Protein AF-A0AB74BL73-F1 (afdb_monomer)

pLDDT: mean 73.51, std 21.05, range [22.27, 92.44]

Solvent-accessible surface area (backbone atoms only — not comparable to full-atom values): 12309 Å² total; per-residue (Å²): 134,86,85,89,84,88,83,82,86,78,92,74,83,78,81,85,79,85,85,84,86,78,81,82,77,72,71,87,63,84,73,43,63,65,73,70,77,77,58,91,86,68,74,85,55,65,73,60,38,49,56,51,56,68,39,63,83,48,59,73,84,83,87,86,73,67,90,90,73,45,63,68,51,49,52,42,52,36,69,68,68,51,59,89,66,53,47,71,49,41,41,59,50,38,67,71,36,50,41,60,60,58,34,49,48,51,53,50,58,59,49,31,77,81,36,74,71,61,49,57,69,57,51,51,54,49,69,71,52,59,92,86,56,90,71,83,51,63,73,59,46,52,54,46,49,54,53,50,50,58,53,52,72,77,45,65,53,71,45,78,42,70,39,57,56,88,42,28,69,47,74,62,55,52,49,51,51,52,45,48,54,48,57,71,67,72,78,73,81,80,133

Secondary structure (DSSP, 8-state):
-----------------------------SS---PPPPPTTPPP-HHHHHHHHHGGGSS-------TTS-HHHHHHHHHHHS-TT-EEEEEE--GGGGSHHHHHHHHHHHHTTT-TTTTHHHHHHHHH--TTS---HHHHHHHHHHHHHHHHHTS--EEEEEETGGGS-SHHHHHHHHHHHHHTTTS----

Mean predicted aligned error: 12.37 Å

Radius of gyration: 24.17 Å; Cα contacts (8 Å, |Δi|>4): 149; chains: 1; bounding box: 83×67×47 Å

InterPro domains:
  IPR027417 P-loop containing nucleoside triphosphate hydrolase [G3DSA:3.40.50.300] (33-184)
  IPR027417 P-loop containing nucleoside triphosphate hydrolase [SSF52540] (32-166)

Foldseek 3Di:
DDDDDDDDDDDDDPPPDPPDDDDPPPPPDPFCQDLDDQDPPDDDPVVVLVVVVVCVVALDDDDDDDPPPCSSVNVSNSVVVDPPLEAETEGEDALVLLQVLSVVLNVQVRVCVVVVVQCPVPNVVSVPDDSPDDDPCVVVVVVSLVSVLVVCLVGRHYHYHYHPCVSRDDDNVVVVSVSSNPSVVVSDDDD

Structure (mmCIF, N/CA/C/O backbone):
data_AF-A0AB74BL73-F1
#
_entry.id   AF-A0AB74BL73-F1
#
loop_
_atom_site.group_PDB
_atom_site.id
_atom_site.type_symbol
_atom_site.label_atom_id
_atom_site.label_alt_id
_atom_site.label_comp_id
_atom_site.label_asym_id
_atom_site.label_entity_id
_atom_site.label_seq_id
_atom_site.pdbx_PDB_ins_code
_atom_site.Cartn_x
_atom_site.Cartn_y
_atom_site.Cartn_z
_atom_site.occupancy
_atom_site.B_iso_or_equiv
_atom_site.auth_seq_id
_atom_site.auth_comp_id
_atom_site.auth_asym_id
_atom_site.auth_atom_id
_atom_site.pdbx_PDB_model_num
ATOM 1 N N . MET A 1 1 ? -60.155 54.250 5.622 1.00 41.47 1 MET A N 1
ATOM 2 C CA . MET A 1 1 ? -61.034 53.058 5.736 1.00 41.47 1 MET A CA 1
ATOM 3 C C . MET A 1 1 ? -62.008 53.105 4.569 1.00 41.47 1 MET A C 1
ATOM 5 O O . MET A 1 1 ? -62.445 54.220 4.298 1.00 41.47 1 MET A O 1
ATOM 9 N N . PRO A 1 2 ? -62.291 52.000 3.847 1.00 46.22 2 PRO A N 1
ATOM 10 C CA . PRO A 1 2 ? -62.320 50.581 4.277 1.00 46.22 2 PRO A CA 1
ATOM 11 C C . PRO A 1 2 ? -61.120 49.752 3.740 1.00 46.22 2 PRO A C 1
ATOM 13 O O . PRO A 1 2 ? -60.522 50.146 2.748 1.00 46.22 2 PRO A O 1
ATOM 16 N N . GLN A 1 3 ? -60.527 48.798 4.483 1.00 36.12 3 GLN A N 1
ATOM 17 C CA . GLN A 1 3 ? -60.913 47.394 4.810 1.00 36.12 3 GLN A CA 1
ATOM 18 C C . GLN A 1 3 ? -60.811 46.426 3.609 1.00 36.12 3 GLN A C 1
ATOM 20 O O . GLN A 1 3 ? -61.593 46.515 2.675 1.00 36.12 3 GLN A O 1
ATOM 25 N N . GLN A 1 4 ? -59.718 45.649 3.508 1.00 42.66 4 GLN A N 1
ATOM 26 C CA . GLN A 1 4 ? -59.470 44.292 4.061 1.00 42.66 4 GLN A CA 1
ATOM 27 C C . GLN A 1 4 ? -60.004 43.149 3.176 1.00 42.66 4 GLN A C 1
ATOM 29 O O . GLN A 1 4 ? -61.210 43.022 3.003 1.00 42.66 4 GLN A O 1
ATOM 34 N N . ARG A 1 5 ? -59.114 42.230 2.765 1.00 33.88 5 ARG A N 1
ATOM 35 C CA . ARG A 1 5 ? -59.342 40.775 2.874 1.00 33.88 5 ARG A CA 1
ATOM 36 C C . ARG A 1 5 ? -58.037 39.983 2.733 1.00 33.88 5 ARG A C 1
ATOM 38 O O . ARG A 1 5 ? -57.315 40.109 1.753 1.00 33.88 5 ARG A O 1
ATOM 45 N N . PHE A 1 6 ? -57.775 39.190 3.769 1.00 39.31 6 PHE A N 1
ATOM 46 C CA . PHE A 1 6 ? -56.765 38.141 3.879 1.00 39.31 6 PHE A CA 1
ATOM 47 C C . PHE A 1 6 ? -57.074 36.961 2.948 1.00 39.31 6 PHE A C 1
ATOM 49 O O . PHE A 1 6 ? -58.245 36.654 2.728 1.00 39.31 6 PHE A O 1
ATOM 56 N N . SER A 1 7 ? -56.043 36.228 2.519 1.00 33.88 7 SER A N 1
ATOM 57 C CA . SER A 1 7 ? -56.097 34.773 2.290 1.00 33.88 7 SER A CA 1
ATOM 58 C C . SER A 1 7 ? -54.690 34.172 2.431 1.00 33.88 7 SER A C 1
ATOM 60 O O . SER A 1 7 ? -53.735 34.675 1.847 1.00 33.88 7 SER A O 1
ATOM 62 N N . HIS A 1 8 ? -54.595 33.146 3.276 1.00 28.89 8 HIS A N 1
ATOM 63 C CA . HIS A 1 8 ? -53.441 32.300 3.604 1.00 28.89 8 HIS A CA 1
ATOM 64 C C . HIS A 1 8 ? -53.135 31.263 2.501 1.00 28.89 8 HIS A C 1
ATOM 66 O O . HIS A 1 8 ? -54.087 30.691 1.983 1.00 28.89 8 HIS A O 1
ATOM 72 N N . GLU A 1 9 ? -51.830 30.995 2.289 1.00 35.19 9 GLU A N 1
ATOM 73 C CA . GLU A 1 9 ? -51.139 29.714 1.956 1.00 35.19 9 GLU A CA 1
ATOM 74 C C . GLU A 1 9 ? -51.586 28.833 0.752 1.00 35.19 9 GLU A C 1
ATOM 76 O O . GLU A 1 9 ? -52.733 28.916 0.327 1.00 35.19 9 GLU A O 1
ATOM 81 N N . PRO A 1 10 ? -50.715 27.958 0.175 1.00 36.78 10 PRO A N 1
ATOM 82 C CA . PRO A 1 10 ? -49.541 27.330 0.792 1.00 36.78 10 PRO A CA 1
ATOM 83 C C . PRO A 1 10 ? -48.218 27.413 0.016 1.00 36.78 10 PRO A C 1
ATOM 85 O O . PRO A 1 10 ? -48.145 27.725 -1.173 1.00 36.78 10 PRO A O 1
ATOM 88 N N . ALA A 1 11 ? -47.162 27.075 0.754 1.00 40.62 11 ALA A N 1
ATOM 89 C CA . ALA A 1 11 ? -45.838 26.737 0.266 1.00 40.62 11 ALA A CA 1
ATOM 90 C C . ALA A 1 11 ? -45.905 25.762 -0.921 1.00 40.62 11 ALA A C 1
ATOM 92 O O . ALA A 1 11 ? -46.280 24.598 -0.774 1.00 40.62 11 ALA A O 1
ATOM 93 N N . MET A 1 12 ? -45.499 26.240 -2.095 1.00 26.45 12 MET A N 1
ATOM 94 C CA . MET A 1 12 ? -45.161 25.386 -3.222 1.00 26.45 12 MET A CA 1
ATOM 95 C C . MET A 1 12 ? -43.655 25.157 -3.170 1.00 26.45 12 MET A C 1
ATOM 97 O O . MET A 1 12 ? -42.862 26.086 -3.295 1.00 26.45 12 MET A O 1
ATOM 101 N N . THR A 1 13 ? -43.296 23.912 -2.888 1.00 33.91 13 THR A N 1
ATOM 102 C CA . THR A 1 13 ? -41.949 23.356 -2.883 1.00 33.91 13 THR A CA 1
ATOM 103 C C . THR A 1 13 ? -41.169 23.817 -4.111 1.00 33.91 13 THR A C 1
ATOM 105 O O . THR A 1 13 ? -41.419 23.358 -5.224 1.00 33.91 13 THR A O 1
ATOM 108 N N . ASP A 1 14 ? -40.214 24.719 -3.903 1.00 27.20 14 ASP A N 1
ATOM 109 C CA . ASP A 1 14 ? -39.217 25.037 -4.912 1.00 27.20 14 ASP A CA 1
ATOM 110 C C . ASP A 1 14 ? -38.262 23.837 -5.029 1.00 27.20 14 ASP A C 1
ATOM 112 O O . ASP A 1 14 ? -37.438 23.572 -4.153 1.00 27.20 14 ASP A O 1
ATOM 116 N N . LEU A 1 15 ? -38.432 23.061 -6.101 1.00 32.81 15 LEU A N 1
ATOM 117 C CA . LEU A 1 15 ? -37.587 21.925 -6.483 1.00 32.81 15 LEU A CA 1
ATOM 118 C C . LEU A 1 15 ? -36.226 22.362 -7.063 1.00 32.81 15 LEU A C 1
ATOM 120 O O . LEU A 1 15 ? -35.488 21.540 -7.608 1.00 32.81 15 LEU A O 1
ATOM 124 N N . SER A 1 16 ? -35.832 23.626 -6.908 1.00 27.70 16 SER A N 1
ATOM 125 C CA . SER A 1 16 ? -34.525 24.137 -7.329 1.00 27.70 16 SER A CA 1
ATOM 126 C C . SER A 1 16 ? -33.422 23.783 -6.325 1.00 27.70 16 SER A C 1
ATOM 128 O O . SER A 1 16 ? -32.819 24.643 -5.687 1.00 27.70 16 SER A O 1
ATOM 130 N N . ARG A 1 17 ? -33.115 22.490 -6.180 1.00 33.09 17 ARG A N 1
ATOM 131 C CA . ARG A 1 17 ? -31.882 22.041 -5.511 1.00 33.09 17 ARG A CA 1
ATOM 132 C C . ARG A 1 17 ? -31.247 20.856 -6.234 1.00 33.09 17 ARG A C 1
ATOM 134 O O . ARG A 1 17 ? -30.996 19.813 -5.646 1.00 33.09 17 ARG A O 1
ATOM 141 N N . MET A 1 18 ? -30.973 21.027 -7.526 1.00 30.22 18 MET A N 1
ATOM 142 C CA . MET A 1 18 ? -30.105 20.122 -8.296 1.00 30.22 18 MET A CA 1
ATOM 143 C C . MET A 1 18 ? -29.137 20.886 -9.208 1.00 30.22 18 MET A C 1
ATOM 145 O O . MET A 1 18 ? -28.964 20.546 -10.373 1.00 30.22 18 MET A O 1
ATOM 149 N N . GLN A 1 19 ? -28.471 21.912 -8.678 1.00 36.84 19 GLN A N 1
ATOM 150 C CA . GLN A 1 19 ? -27.274 22.479 -9.302 1.00 36.84 19 GLN A CA 1
ATOM 151 C C . GLN A 1 19 ? -26.202 22.684 -8.234 1.00 36.84 19 GLN A C 1
ATOM 153 O O . GLN A 1 19 ? -26.172 23.677 -7.518 1.00 36.84 19 GLN A O 1
ATOM 158 N N . GLY A 1 20 ? -25.356 21.667 -8.105 1.00 30.36 20 GLY A N 1
ATOM 159 C CA . GLY A 1 20 ? -24.200 21.637 -7.214 1.00 30.36 20 GLY A CA 1
ATOM 160 C C . GLY A 1 20 ? -23.257 20.493 -7.576 1.00 30.36 20 GLY A C 1
ATOM 161 O O . GLY A 1 20 ? -22.697 19.855 -6.700 1.00 30.36 20 GLY A O 1
ATOM 162 N N . PHE A 1 21 ? -23.139 20.183 -8.867 1.00 39.16 21 PHE A N 1
ATOM 163 C CA . PHE A 1 21 ? -22.120 19.279 -9.395 1.00 39.16 21 PHE A CA 1
ATOM 164 C C . PHE A 1 21 ? -21.451 19.978 -10.572 1.00 39.16 21 PHE A C 1
ATOM 166 O O . PHE A 1 21 ? -21.760 19.720 -11.730 1.00 39.16 21 PHE A O 1
ATOM 173 N N . ALA A 1 22 ? -20.567 20.917 -10.258 1.00 31.67 22 ALA A N 1
ATOM 174 C CA . ALA A 1 22 ? -19.554 21.376 -11.190 1.00 31.67 22 ALA A CA 1
ATOM 175 C C . ALA A 1 22 ? -18.336 21.866 -10.403 1.00 31.67 22 ALA A C 1
ATOM 177 O O . ALA A 1 22 ? -18.456 22.691 -9.501 1.00 31.67 22 ALA A O 1
ATOM 178 N N . ASP A 1 23 ? -17.189 21.317 -10.787 1.00 33.09 23 ASP A N 1
ATOM 179 C CA . ASP A 1 23 ? -15.849 21.848 -10.581 1.00 33.09 23 ASP A CA 1
ATOM 180 C C . ASP A 1 23 ? -15.333 22.006 -9.150 1.00 33.09 23 ASP A C 1
ATOM 182 O O . ASP A 1 23 ? -15.029 23.094 -8.670 1.00 33.09 23 ASP A O 1
ATOM 186 N N . SER A 1 24 ? -14.982 20.872 -8.543 1.00 31.36 24 SER A N 1
ATOM 187 C CA . SER A 1 24 ? -13.611 20.788 -8.038 1.00 31.36 24 SER A CA 1
ATOM 188 C C . SER A 1 24 ? -12.761 20.125 -9.117 1.00 31.36 24 SER A C 1
ATOM 190 O O . SER A 1 24 ? -12.667 18.904 -9.228 1.00 31.36 24 SER A O 1
ATOM 192 N N . ALA A 1 25 ? -12.166 20.959 -9.970 1.00 31.88 25 ALA A N 1
ATOM 193 C CA . ALA A 1 25 ? -11.053 20.555 -10.808 1.00 31.88 25 ALA A CA 1
ATOM 194 C C . ALA A 1 25 ? -9.948 20.036 -9.878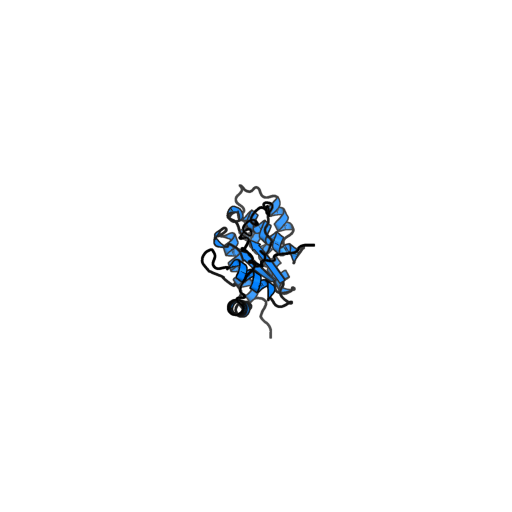 1.00 31.88 25 ALA A C 1
ATOM 196 O O . ALA A 1 25 ? -9.182 20.805 -9.303 1.00 31.88 25 ALA A O 1
ATOM 197 N N . ILE A 1 26 ? -9.913 18.718 -9.673 1.00 41.16 26 ILE A N 1
ATOM 198 C CA . ILE A 1 26 ? -8.802 18.036 -9.023 1.00 41.16 26 ILE A CA 1
ATOM 199 C C . ILE A 1 26 ? -7.618 18.253 -9.969 1.00 41.16 26 ILE A C 1
ATOM 201 O O . ILE A 1 26 ? -7.647 17.703 -11.076 1.00 41.16 26 ILE A O 1
ATOM 205 N N . PRO A 1 27 ? -6.597 19.048 -9.601 1.00 33.78 27 PRO A N 1
ATOM 206 C CA . PRO A 1 27 ? -5.431 19.171 -10.454 1.00 33.78 27 PRO A CA 1
ATOM 207 C C . PRO A 1 27 ? -4.862 17.765 -10.628 1.00 33.78 27 PRO A C 1
ATOM 209 O O . PRO A 1 27 ? -4.846 16.973 -9.682 1.00 33.78 27 PRO A O 1
ATOM 212 N N . ALA A 1 28 ? -4.491 17.425 -11.861 1.00 40.09 28 ALA A N 1
ATOM 213 C 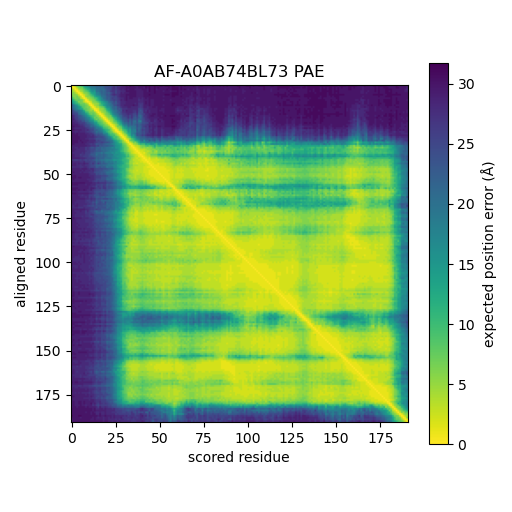CA . ALA A 1 28 ? -3.974 16.118 -12.236 1.00 40.09 28 ALA A CA 1
ATOM 214 C C . ALA 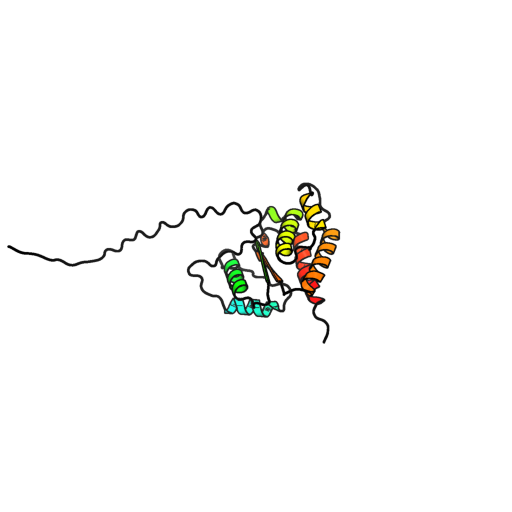A 1 28 ? -2.753 15.764 -11.363 1.00 40.09 28 ALA A C 1
ATOM 216 O O . ALA A 1 28 ? -1.623 16.137 -11.656 1.00 40.09 28 ALA A O 1
ATOM 217 N N . LEU A 1 29 ? -3.019 15.082 -10.246 1.00 42.47 29 LEU A N 1
ATOM 218 C CA . LEU A 1 29 ? -2.058 14.716 -9.214 1.00 42.47 29 LEU A CA 1
ATOM 219 C C . LEU A 1 29 ? -1.146 13.607 -9.735 1.00 42.47 29 LEU A C 1
ATOM 221 O O . LEU A 1 29 ? -1.472 12.416 -9.679 1.00 42.47 29 LEU A O 1
ATOM 225 N N . GLU A 1 30 ? 0.030 13.997 -10.211 1.00 45.16 30 GLU A N 1
ATOM 226 C CA . GLU A 1 30 ? 1.201 13.136 -10.134 1.00 45.16 30 GLU A CA 1
ATOM 227 C C . GLU A 1 30 ? 1.472 12.857 -8.647 1.00 45.16 30 GLU A C 1
ATOM 229 O O . GLU A 1 30 ? 1.877 13.739 -7.902 1.00 45.16 30 GLU A O 1
ATOM 234 N N . GLY A 1 31 ? 1.152 11.640 -8.191 1.00 50.91 31 GLY A N 1
ATOM 235 C CA . GLY A 1 31 ? 1.337 11.226 -6.795 1.00 50.91 31 GLY A CA 1
ATOM 236 C C . GLY A 1 31 ? 0.112 11.452 -5.907 1.00 50.91 31 GLY A C 1
ATOM 237 O O . GLY A 1 31 ? 0.152 12.271 -4.996 1.00 50.91 31 GLY A O 1
ATOM 238 N N . ARG A 1 32 ? -0.990 10.714 -6.115 1.00 53.97 32 ARG A N 1
ATOM 239 C CA . ARG A 1 32 ? -2.093 10.690 -5.135 1.00 53.97 32 ARG A CA 1
ATOM 240 C C . ARG A 1 32 ? -1.665 9.899 -3.894 1.00 53.97 32 ARG A C 1
ATOM 242 O O . ARG A 1 32 ? -2.025 8.735 -3.744 1.00 53.97 32 ARG A O 1
ATOM 249 N N . PHE A 1 33 ? -0.951 10.570 -2.995 1.00 61.97 33 PHE A N 1
ATOM 250 C CA . PHE A 1 33 ? -0.846 10.195 -1.579 1.00 61.97 33 PHE A CA 1
ATOM 251 C C . PHE A 1 33 ? -2.062 10.679 -0.771 1.00 61.97 33 PHE A C 1
ATOM 253 O O . PHE A 1 33 ? -2.002 10.883 0.438 1.00 61.97 33 PHE A O 1
ATOM 260 N N . PHE A 1 34 ? -3.170 10.939 -1.465 1.00 62.75 34 PHE A N 1
ATOM 261 C CA . PHE A 1 34 ? -4.362 11.552 -0.915 1.00 62.75 34 PHE A CA 1
ATOM 262 C C . PHE A 1 34 ? -5.383 10.469 -0.588 1.00 62.75 34 PHE A C 1
ATOM 264 O O . PHE A 1 34 ? -5.924 9.824 -1.489 1.00 62.75 34 PHE A O 1
ATOM 271 N N . ARG A 1 35 ? -5.650 10.292 0.708 1.00 72.12 35 ARG A N 1
ATOM 272 C CA . ARG A 1 35 ? -6.782 9.503 1.189 1.00 72.12 35 ARG A CA 1
ATOM 273 C C . ARG A 1 35 ? -8.079 10.219 0.766 1.00 72.12 35 ARG A C 1
ATOM 275 O O . ARG A 1 35 ? -8.263 11.369 1.167 1.00 72.12 35 ARG A O 1
ATOM 282 N N . PRO A 1 36 ? -8.982 9.587 -0.006 1.00 74.38 36 PRO A N 1
ATOM 283 C CA . PRO A 1 36 ? -10.241 10.227 -0.378 1.00 74.38 36 PRO A CA 1
ATOM 284 C C . PRO A 1 36 ? -11.112 10.486 0.869 1.00 74.38 36 PRO A C 1
ATOM 286 O O . PRO A 1 36 ? -11.105 9.664 1.789 1.00 74.38 36 PRO A O 1
ATOM 289 N N . PRO A 1 37 ? -11.860 11.604 0.938 1.00 79.06 37 PRO A N 1
ATOM 290 C CA . PRO A 1 37 ? -12.803 11.831 2.028 1.00 79.06 37 PRO A CA 1
ATOM 291 C C . PRO A 1 37 ? -13.965 10.832 1.956 1.00 79.06 37 PRO A C 1
ATOM 293 O O . PRO A 1 37 ? -14.308 10.328 0.882 1.00 79.06 37 PRO A O 1
ATOM 296 N N . LEU A 1 38 ? -14.595 10.557 3.101 1.00 84.00 38 LEU A N 1
ATOM 297 C CA . LEU A 1 38 ? -15.856 9.817 3.111 1.00 84.00 38 LEU A CA 1
ATOM 298 C C . LEU A 1 38 ? -16.948 10.667 2.435 1.00 84.00 38 LEU A C 1
ATOM 300 O O . LEU A 1 38 ? -17.015 11.869 2.695 1.00 84.00 38 LEU A O 1
ATOM 304 N N . PRO A 1 39 ? -17.788 10.076 1.567 1.00 80.31 39 PRO A N 1
ATOM 305 C CA . PRO A 1 39 ? -18.869 10.806 0.917 1.00 80.31 39 PRO A CA 1
ATOM 306 C C . PRO A 1 39 ? -19.926 11.260 1.932 1.00 80.31 39 PRO A C 1
ATOM 308 O O . PRO A 1 39 ? -20.147 10.606 2.955 1.00 80.31 39 PRO A O 1
ATOM 311 N N . GLU A 1 40 ? -20.624 12.354 1.624 1.00 77.56 40 GLU A N 1
ATOM 312 C CA . GLU A 1 40 ? -21.794 12.770 2.401 1.00 77.56 40 GLU A CA 1
ATOM 313 C C . GLU A 1 40 ? -22.855 11.658 2.395 1.00 77.56 40 GLU A C 1
ATOM 315 O O . GLU A 1 40 ? -23.148 11.060 1.359 1.00 77.56 40 GLU A O 1
ATOM 320 N N . GLY A 1 41 ? -23.402 11.341 3.571 1.00 80.44 41 GLY A N 1
ATOM 321 C CA . GLY A 1 41 ? -24.343 10.227 3.736 1.00 80.44 41 GLY A CA 1
ATOM 322 C C . GLY A 1 41 ? -23.691 8.842 3.825 1.00 80.44 41 GLY A C 1
ATOM 323 O O . GLY A 1 41 ? -24.395 7.836 3.729 1.00 80.44 41 GLY A O 1
ATOM 324 N N . TYR A 1 42 ? -22.367 8.761 4.017 1.00 85.75 42 TYR A N 1
ATOM 325 C CA . TYR A 1 42 ? -21.697 7.495 4.306 1.00 85.75 42 TYR A CA 1
ATOM 326 C C . TYR A 1 42 ? -22.311 6.807 5.530 1.00 85.75 42 TYR A C 1
ATOM 328 O O . TYR A 1 42 ? -22.396 7.388 6.612 1.00 85.75 42 TYR A O 1
ATOM 336 N N . VAL A 1 43 ? -22.710 5.547 5.358 1.00 87.50 43 VAL A N 1
ATOM 337 C CA . VAL A 1 43 ? -23.189 4.702 6.453 1.00 87.50 43 VAL A CA 1
ATOM 338 C C . VAL A 1 43 ? -21.990 3.952 7.041 1.00 87.50 43 VAL A C 1
ATOM 340 O O . VAL A 1 43 ? -21.392 3.160 6.303 1.00 87.50 43 VAL A O 1
ATOM 343 N N . PRO A 1 44 ? -21.655 4.160 8.332 1.00 87.94 44 PRO A N 1
ATOM 344 C CA . PRO A 1 44 ? -20.551 3.473 8.996 1.00 87.94 44 PRO A CA 1
ATOM 345 C C . PRO A 1 44 ? -20.663 1.955 8.888 1.00 87.94 44 PRO A C 1
ATOM 347 O O . PRO A 1 44 ? -21.743 1.378 9.055 1.00 87.94 44 PRO A O 1
ATOM 350 N N . ARG A 1 45 ? -19.541 1.288 8.625 1.00 88.31 45 ARG A N 1
ATOM 351 C CA . ARG A 1 45 ? -19.466 -0.164 8.439 1.00 88.31 45 ARG A CA 1
ATOM 352 C C . ARG A 1 45 ? -18.620 -0.798 9.535 1.00 88.31 45 ARG A C 1
ATOM 354 O O . ARG A 1 45 ? -17.777 -1.650 9.259 1.00 88.31 45 ARG A O 1
ATOM 361 N N . SER A 1 46 ? -18.915 -0.467 10.793 1.00 88.56 46 SER A N 1
ATOM 362 C CA . SER A 1 46 ? -18.135 -0.869 11.975 1.00 88.56 46 SER A CA 1
ATOM 363 C C . SER A 1 46 ? -17.831 -2.370 12.044 1.00 88.56 46 SER A C 1
ATOM 365 O O . SER A 1 46 ? -16.719 -2.751 12.386 1.00 88.56 46 SER A O 1
ATOM 367 N N . ARG A 1 47 ? -18.769 -3.242 11.636 1.00 89.25 47 ARG A N 1
ATOM 368 C CA . ARG A 1 47 ? -18.534 -4.699 11.579 1.00 89.25 47 ARG A CA 1
ATOM 369 C C . ARG A 1 47 ? -17.441 -5.092 10.578 1.00 89.25 47 ARG A C 1
ATOM 371 O O . ARG A 1 47 ? -16.713 -6.050 10.815 1.00 89.25 47 ARG A O 1
ATOM 378 N N . LEU A 1 48 ? -17.358 -4.418 9.432 1.00 86.38 48 LEU A N 1
ATOM 379 C CA . LEU A 1 48 ? -16.297 -4.667 8.455 1.00 86.38 48 LEU A CA 1
ATOM 380 C C . LEU A 1 48 ? -14.970 -4.080 8.933 1.00 86.38 48 LEU A C 1
ATOM 382 O O . LEU A 1 48 ? -13.956 -4.748 8.773 1.00 86.38 48 LEU A O 1
ATOM 386 N N . CYS A 1 49 ? -14.981 -2.906 9.571 1.00 87.62 49 CYS A N 1
ATOM 387 C CA . CYS A 1 49 ? -13.791 -2.343 10.210 1.00 87.62 49 CYS A CA 1
ATOM 388 C C . CYS A 1 49 ? -13.228 -3.287 11.278 1.00 87.62 49 CYS A C 1
ATOM 390 O O . CYS A 1 49 ? -12.055 -3.620 11.201 1.00 87.62 49 CYS A O 1
ATOM 392 N N . GLN A 1 50 ? -14.063 -3.840 12.162 1.00 87.56 50 GLN A N 1
ATOM 393 C CA . GLN A 1 50 ? -13.638 -4.847 13.145 1.00 87.56 50 GLN A CA 1
ATOM 394 C C . GLN A 1 50 ? -12.969 -6.063 12.497 1.00 87.56 50 GLN A C 1
ATOM 396 O O . GLN A 1 50 ? -11.922 -6.510 12.944 1.00 87.56 50 GLN A O 1
ATOM 401 N N . ARG A 1 51 ? -13.514 -6.567 11.383 1.00 86.19 51 ARG A N 1
ATOM 402 C CA . ARG A 1 51 ? -12.881 -7.679 10.652 1.00 86.19 51 ARG A CA 1
ATOM 403 C C . ARG A 1 51 ? -11.513 -7.310 10.077 1.00 86.19 51 ARG A C 1
ATOM 405 O O . ARG A 1 51 ? -10.661 -8.183 9.943 1.00 86.19 51 ARG A O 1
ATOM 412 N N . LEU A 1 52 ? -11.322 -6.051 9.683 1.00 86.25 52 LEU A N 1
ATOM 413 C CA . LEU A 1 52 ? -10.022 -5.548 9.243 1.00 86.25 52 LEU A CA 1
ATOM 414 C C . LEU A 1 52 ? -9.070 -5.373 10.432 1.00 86.25 52 LEU A C 1
ATOM 416 O O . LEU A 1 52 ? -7.898 -5.709 10.300 1.00 86.25 52 LEU A O 1
ATOM 420 N N . GLU A 1 53 ? -9.572 -4.931 11.590 1.00 87.31 53 GLU A N 1
ATOM 421 C CA . GLU A 1 53 ? -8.811 -4.841 12.843 1.00 87.31 53 GLU A CA 1
ATOM 422 C C . GLU A 1 53 ? -8.310 -6.216 13.296 1.00 87.31 53 GLU A C 1
ATOM 424 O O . GLU A 1 53 ? -7.122 -6.366 13.571 1.00 87.31 53 GLU A O 1
ATOM 429 N N . ASP A 1 54 ? -9.166 -7.241 13.284 1.00 84.81 54 ASP A N 1
ATOM 430 C CA . ASP A 1 54 ? -8.786 -8.623 13.618 1.00 84.81 54 ASP A CA 1
ATOM 431 C C . ASP A 1 54 ? -7.647 -9.123 12.711 1.00 84.81 54 ASP A C 1
ATOM 433 O O . ASP A 1 54 ? -6.725 -9.832 13.135 1.00 84.81 54 ASP A O 1
ATOM 437 N N . GLY A 1 55 ? -7.685 -8.705 11.445 1.00 82.00 55 GLY A N 1
ATOM 438 C CA . GLY A 1 55 ? -6.677 -9.024 10.445 1.00 82.00 55 GLY A CA 1
ATOM 439 C C . GLY A 1 55 ? -5.432 -8.129 10.476 1.00 82.00 55 GLY A C 1
ATOM 440 O O . GLY A 1 55 ? -4.493 -8.439 9.747 1.00 82.00 55 GLY A O 1
ATOM 441 N N . LEU A 1 56 ? -5.356 -7.093 11.327 1.00 81.19 56 LEU A N 1
ATOM 442 C CA . LEU A 1 56 ? -4.113 -6.328 11.559 1.00 81.19 56 LEU A CA 1
ATOM 443 C C . LEU A 1 56 ? -3.021 -7.182 12.209 1.00 81.19 56 LEU A C 1
ATOM 445 O O . LEU A 1 56 ? -1.846 -6.835 12.141 1.00 81.19 56 LEU A O 1
ATOM 449 N N . SER A 1 57 ? -3.404 -8.293 12.846 1.00 72.38 57 SER A N 1
ATOM 450 C CA . SER A 1 57 ? -2.463 -9.327 13.294 1.00 72.38 57 SER A CA 1
ATOM 451 C C . SER A 1 57 ? -1.817 -10.078 12.116 1.00 72.38 57 SER A C 1
ATOM 453 O O . SER A 1 57 ? -0.747 -10.675 12.249 1.00 72.38 57 SER A O 1
ATOM 455 N N . GLY A 1 58 ? -2.470 -10.047 10.952 1.00 68.81 58 GLY A N 1
ATOM 456 C CA . GLY A 1 58 ? -1.981 -10.564 9.685 1.00 68.81 58 GLY A CA 1
ATOM 457 C C . GLY A 1 58 ? -1.017 -9.606 8.983 1.00 68.81 58 GLY A C 1
ATOM 458 O O . GLY A 1 58 ? -0.853 -8.448 9.343 1.00 68.81 58 GLY A O 1
ATOM 459 N N . ARG A 1 59 ? -0.354 -10.120 7.943 1.00 71.44 59 ARG A N 1
ATOM 460 C CA . ARG A 1 59 ? 0.750 -9.431 7.243 1.00 71.44 59 ARG A CA 1
ATOM 461 C C . ARG A 1 59 ? 0.317 -8.784 5.922 1.00 71.44 59 ARG A C 1
ATOM 463 O O . ARG A 1 59 ? 1.066 -8.024 5.323 1.00 71.44 59 ARG A O 1
ATOM 470 N N . LEU A 1 60 ? -0.898 -9.098 5.476 1.00 78.12 60 LEU A N 1
ATOM 471 C CA . LEU A 1 60 ? -1.538 -8.540 4.291 1.00 78.12 60 LEU A CA 1
ATOM 472 C C . LEU A 1 60 ? -3.058 -8.588 4.479 1.00 78.12 60 LEU A C 1
ATOM 474 O O . LEU A 1 60 ? -3.618 -9.651 4.748 1.00 78.12 60 LEU A O 1
ATOM 478 N N . LEU A 1 61 ? -3.714 -7.443 4.306 1.00 80.81 61 LEU A N 1
ATOM 479 C CA . LEU A 1 61 ? -5.168 -7.310 4.289 1.00 80.81 61 LEU A CA 1
ATOM 480 C C . LEU A 1 61 ? -5.621 -7.062 2.852 1.00 80.81 61 LEU A C 1
ATOM 482 O O . LEU A 1 61 ? -5.232 -6.069 2.242 1.00 80.81 61 LEU A O 1
ATOM 486 N N . LEU A 1 62 ? -6.457 -7.953 2.319 1.00 81.12 62 LEU A N 1
ATOM 487 C CA . LEU A 1 62 ? -7.008 -7.812 0.975 1.00 81.12 62 LEU A CA 1
ATOM 488 C C . LEU A 1 62 ? -8.504 -7.494 1.042 1.00 81.12 62 LEU A C 1
ATOM 490 O O . LEU A 1 62 ? -9.304 -8.296 1.524 1.00 81.12 62 LEU A O 1
ATOM 494 N N . VAL A 1 63 ? -8.886 -6.329 0.516 1.00 80.12 63 VAL A N 1
ATOM 495 C CA . VAL A 1 63 ? -10.287 -5.903 0.402 1.00 80.12 63 VAL A CA 1
ATOM 496 C C . VAL A 1 63 ? -10.749 -6.061 -1.045 1.00 80.12 63 VAL A C 1
ATOM 498 O O . VAL A 1 63 ? -10.477 -5.218 -1.899 1.00 80.12 63 VAL A O 1
ATOM 501 N N . CYS A 1 64 ? -11.487 -7.135 -1.325 1.00 78.56 64 CYS A N 1
ATOM 502 C CA . CYS A 1 64 ? -12.071 -7.395 -2.642 1.00 78.56 64 CYS A CA 1
ATOM 503 C C . CYS A 1 64 ? -13.575 -7.112 -2.651 1.00 78.56 64 CYS A C 1
ATOM 505 O O . CYS A 1 64 ? -14.330 -7.656 -1.851 1.00 78.56 64 CYS A O 1
ATOM 507 N N . ALA A 1 65 ? -14.016 -6.291 -3.600 1.00 73.69 65 ALA A N 1
ATOM 508 C CA . ALA A 1 65 ? -15.422 -6.078 -3.931 1.00 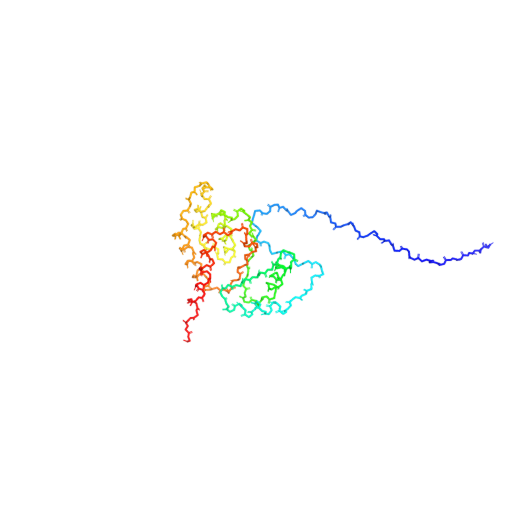73.69 65 ALA A CA 1
ATOM 509 C C . ALA A 1 65 ? -15.537 -5.488 -5.352 1.00 73.69 65 ALA A C 1
ATOM 511 O O . ALA A 1 65 ? -14.579 -4.868 -5.832 1.00 73.69 65 ALA A O 1
ATOM 512 N N . PRO A 1 66 ? -16.692 -5.600 -6.028 1.00 72.19 66 PRO A N 1
ATOM 513 C CA . PRO A 1 66 ? -16.892 -4.980 -7.336 1.00 72.19 66 PRO A CA 1
ATOM 514 C C . PRO A 1 66 ? -16.774 -3.445 -7.293 1.00 72.19 66 PRO A C 1
ATOM 516 O O . PRO A 1 66 ? -16.745 -2.819 -6.223 1.00 72.19 66 PRO A O 1
ATOM 519 N N . ALA A 1 67 ? -16.659 -2.811 -8.461 1.00 74.19 67 ALA A N 1
ATOM 520 C CA . ALA A 1 67 ? -16.667 -1.351 -8.566 1.00 74.19 67 ALA A CA 1
ATOM 521 C C . ALA A 1 67 ? -17.959 -0.770 -7.957 1.00 74.19 67 ALA A C 1
ATOM 523 O O . ALA A 1 67 ? -19.025 -1.368 -8.070 1.00 74.19 67 ALA A O 1
ATOM 524 N N . GLY A 1 68 ? -17.856 0.361 -7.253 1.00 75.81 68 GLY A N 1
ATOM 525 C CA . GLY A 1 68 ? -19.007 1.018 -6.614 1.00 75.81 68 GLY A CA 1
ATOM 526 C C . GLY A 1 68 ? -19.438 0.468 -5.244 1.00 75.81 68 GLY A C 1
ATOM 527 O O . GLY A 1 68 ? -20.209 1.122 -4.555 1.00 75.81 68 GLY A O 1
ATOM 528 N N . PHE A 1 69 ? -18.896 -0.658 -4.763 1.00 77.38 69 PHE A N 1
ATOM 529 C CA . PHE A 1 69 ? -19.279 -1.236 -3.456 1.00 77.38 69 PHE A CA 1
ATOM 530 C C . PHE A 1 69 ? -18.675 -0.518 -2.228 1.00 77.38 69 PHE A C 1
ATOM 532 O O . PHE A 1 69 ? -18.892 -0.925 -1.083 1.00 77.38 69 PHE A O 1
ATOM 539 N N . GLY A 1 70 ? -17.921 0.565 -2.439 1.00 80.25 70 GLY A N 1
ATOM 540 C CA . GLY A 1 70 ? -17.342 1.374 -1.361 1.00 80.25 70 GLY A CA 1
ATOM 541 C C . GLY A 1 70 ?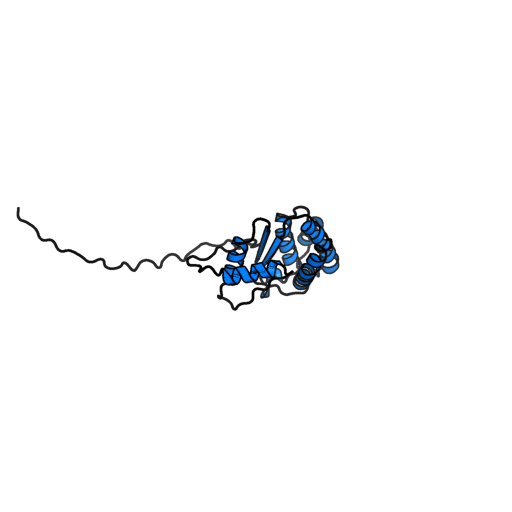 -16.102 0.760 -0.706 1.00 80.25 70 GLY A C 1
ATOM 542 O O . GLY A 1 70 ? -15.932 0.909 0.499 1.00 80.25 70 GLY A O 1
ATOM 543 N N . LYS A 1 71 ? -15.246 0.063 -1.473 1.00 85.00 71 LYS A N 1
ATOM 544 C CA . LYS A 1 71 ? -13.956 -0.473 -0.987 1.00 85.00 71 LYS A CA 1
ATOM 545 C C . LYS A 1 71 ? -13.072 0.626 -0.410 1.00 85.00 71 LYS A C 1
ATOM 547 O O . LYS A 1 71 ? -12.679 0.543 0.747 1.00 85.00 71 LYS A O 1
ATOM 552 N N . SER A 1 72 ? -12.826 1.668 -1.205 1.00 81.69 72 SER A N 1
ATOM 553 C CA . SER A 1 72 ? -12.003 2.799 -0.789 1.00 81.69 72 SER A CA 1
ATOM 554 C C . SER A 1 72 ? -12.646 3.503 0.404 1.00 81.69 72 SER A C 1
ATOM 556 O O . SER A 1 72 ? -11.959 3.772 1.373 1.00 81.69 72 SER A O 1
ATOM 558 N N . SER A 1 73 ? -13.974 3.684 0.427 1.00 86.88 73 SER A N 1
ATOM 559 C CA . SER A 1 73 ? -14.670 4.262 1.587 1.00 86.88 73 SER A CA 1
ATOM 560 C C . SER A 1 73 ? -14.525 3.420 2.862 1.00 86.88 73 SER A C 1
ATOM 562 O O . SER A 1 73 ? -14.297 3.979 3.925 1.00 86.88 73 SER A O 1
ATOM 564 N N . LEU A 1 74 ? -14.607 2.087 2.771 1.00 86.38 74 LEU A N 1
ATOM 565 C CA . LEU A 1 74 ? -14.348 1.195 3.907 1.00 86.38 74 LEU A CA 1
ATOM 566 C C . LEU A 1 74 ? -12.898 1.309 4.393 1.00 86.38 74 LEU A C 1
ATOM 568 O O . LEU A 1 74 ? -12.661 1.391 5.591 1.00 86.38 74 LEU A O 1
ATOM 572 N N . ALA A 1 75 ? -11.928 1.328 3.478 1.00 87.25 75 ALA A N 1
ATOM 573 C CA . ALA A 1 75 ? -10.525 1.492 3.840 1.00 87.25 75 ALA A CA 1
ATOM 574 C C . ALA A 1 75 ? -10.255 2.876 4.464 1.00 87.25 75 ALA A C 1
ATOM 576 O O . ALA A 1 75 ? -9.493 2.975 5.418 1.00 87.25 75 ALA A O 1
ATOM 577 N N . VAL A 1 76 ? -10.926 3.934 3.997 1.00 88.50 76 VAL A N 1
ATOM 578 C CA . VAL A 1 76 ? -10.872 5.274 4.606 1.00 88.50 76 VAL A CA 1
ATOM 579 C C . VAL A 1 76 ? -11.418 5.254 6.032 1.00 88.50 76 VAL A C 1
ATOM 581 O O . VAL A 1 76 ? -10.730 5.752 6.922 1.00 88.50 76 VAL A O 1
ATOM 584 N N . GLU A 1 77 ? -12.612 4.684 6.247 1.00 89.56 77 GLU A N 1
ATOM 585 C CA . GLU A 1 77 ? -13.226 4.540 7.578 1.00 89.56 77 GLU A CA 1
ATOM 586 C C . GLU A 1 77 ? -12.294 3.758 8.509 1.00 89.56 77 GLU A C 1
ATOM 588 O O . GLU A 1 77 ? -11.964 4.215 9.601 1.00 89.56 77 GLU A O 1
ATOM 593 N N . PHE A 1 78 ? -11.787 2.619 8.041 1.00 90.00 78 PHE A N 1
ATOM 594 C CA . PHE A 1 78 ? -10.853 1.796 8.796 1.00 90.00 78 PHE A CA 1
ATOM 595 C C . PHE A 1 78 ? -9.592 2.573 9.186 1.00 90.00 78 PHE A C 1
ATOM 597 O O . PHE A 1 78 ? -9.195 2.571 10.347 1.00 90.00 78 PHE A O 1
ATOM 604 N N . CYS A 1 79 ? -8.992 3.319 8.256 1.00 88.62 79 CYS A N 1
ATOM 605 C CA . CYS A 1 79 ? -7.822 4.132 8.561 1.00 88.62 79 CYS A CA 1
ATOM 606 C C . CYS A 1 79 ? -8.121 5.373 9.426 1.00 88.62 79 CYS A C 1
ATOM 608 O O . CYS A 1 79 ? -7.175 6.024 9.872 1.00 88.62 79 CYS A O 1
ATOM 610 N N . GLN A 1 80 ? -9.386 5.773 9.608 1.00 88.62 80 GLN A N 1
ATOM 611 C CA . GLN A 1 80 ? -9.797 6.782 10.599 1.00 88.62 80 GLN A CA 1
ATOM 612 C C . GLN A 1 80 ? -9.981 6.164 11.990 1.00 88.62 80 GLN A C 1
ATOM 614 O O . GLN A 1 80 ? -9.726 6.841 12.978 1.00 88.62 80 GLN A O 1
ATOM 619 N N . GLY A 1 81 ? -10.393 4.894 12.058 1.00 87.50 81 GLY A N 1
ATOM 620 C CA . GLY A 1 81 ? -10.562 4.136 13.302 1.00 87.50 81 GLY A CA 1
ATOM 621 C C . GLY A 1 81 ? -9.305 3.415 13.797 1.00 87.50 81 GLY A C 1
ATOM 622 O O . GLY A 1 81 ? -9.359 2.749 14.827 1.00 87.50 81 GLY A O 1
ATOM 623 N N . LEU A 1 82 ? -8.177 3.521 13.084 1.00 87.19 82 LEU A N 1
ATOM 624 C CA . LEU A 1 82 ? -6.923 2.893 13.501 1.00 87.19 82 LEU A CA 1
ATOM 625 C C . LEU A 1 82 ? -6.485 3.399 14.887 1.00 87.19 82 LEU A C 1
ATOM 627 O O . LEU A 1 82 ? -6.541 4.603 15.135 1.00 87.19 82 LEU A O 1
ATOM 631 N N . PRO A 1 83 ? -5.963 2.520 15.763 1.00 85.94 83 PRO A N 1
ATOM 632 C CA . PRO A 1 83 ? -5.430 2.952 17.052 1.00 85.94 83 PRO A CA 1
ATOM 633 C C . PRO A 1 83 ? -4.278 3.955 16.882 1.00 85.94 83 PRO A C 1
ATOM 635 O O . PRO A 1 83 ? -3.434 3.752 16.014 1.00 85.94 83 PRO A O 1
ATOM 638 N N . ASP A 1 84 ? -4.147 4.939 17.779 1.00 85.94 84 ASP A N 1
ATOM 639 C CA . ASP A 1 84 ? -3.155 6.041 17.712 1.00 85.94 84 ASP A CA 1
ATOM 640 C C . ASP A 1 84 ? -1.682 5.609 17.569 1.00 85.94 84 ASP A C 1
ATOM 642 O O . ASP A 1 84 ? -0.807 6.385 17.167 1.00 85.94 84 ASP A O 1
ATOM 646 N N . LYS A 1 85 ? -1.373 4.359 17.928 1.00 86.44 85 LYS A N 1
ATOM 647 C CA . LYS A 1 85 ? -0.040 3.777 17.734 1.00 86.44 85 LYS A CA 1
ATOM 648 C C . LYS A 1 85 ? 0.280 3.498 16.264 1.00 86.44 85 LYS A C 1
ATOM 650 O O . LYS A 1 85 ? 1.454 3.358 15.950 1.00 86.44 85 LYS A O 1
ATOM 655 N N . TRP A 1 86 ? -0.722 3.401 15.392 1.00 88.50 86 TRP A N 1
ATOM 656 C CA . TRP A 1 86 ? -0.556 3.112 13.974 1.00 88.50 86 TRP A CA 1
ATOM 657 C C . TRP A 1 86 ? -0.367 4.384 13.158 1.00 88.50 86 TRP A C 1
ATOM 659 O O . TRP A 1 86 ? -1.138 5.337 13.234 1.00 88.50 86 TRP A O 1
ATOM 669 N N . GLN A 1 87 ? 0.646 4.356 12.306 1.00 89.12 87 GLN A N 1
ATOM 670 C CA . GLN A 1 87 ? 0.773 5.257 11.174 1.00 89.12 87 GLN A CA 1
ATOM 671 C C . GLN A 1 87 ? 0.108 4.613 9.960 1.00 89.12 87 GLN A C 1
ATOM 673 O O . GLN A 1 87 ? -0.065 3.395 9.898 1.00 89.12 87 GLN A O 1
ATOM 678 N N . ASN A 1 88 ? -0.273 5.414 8.973 1.00 88.81 88 ASN A N 1
ATOM 679 C CA . ASN A 1 88 ? -0.768 4.882 7.713 1.00 88.81 88 ASN A CA 1
ATOM 680 C C . ASN A 1 88 ? -0.418 5.809 6.555 1.00 88.81 88 ASN A C 1
ATOM 682 O O . ASN A 1 88 ? -0.282 7.019 6.733 1.00 88.81 88 ASN A O 1
ATOM 686 N N . VAL A 1 89 ? -0.309 5.224 5.370 1.00 89.31 89 VAL A N 1
ATOM 687 C CA . VAL A 1 89 ? -0.073 5.954 4.132 1.00 89.31 89 VAL A CA 1
ATOM 688 C C . VAL A 1 89 ? -0.891 5.348 3.009 1.00 89.31 89 VAL A C 1
ATOM 690 O O . VAL A 1 89 ? -1.024 4.129 2.907 1.00 89.31 89 VAL A O 1
ATOM 693 N N . TRP A 1 90 ? -1.465 6.213 2.179 1.00 89.19 90 TRP A N 1
ATOM 694 C CA . TRP A 1 90 ? -2.308 5.813 1.063 1.00 89.19 90 TRP A CA 1
ATOM 695 C C . TRP A 1 90 ? -1.554 5.987 -0.244 1.00 89.19 90 TRP A C 1
ATOM 697 O O . TRP A 1 90 ? -1.052 7.071 -0.528 1.00 89.19 90 TRP A O 1
ATOM 707 N N . LEU A 1 91 ? -1.513 4.944 -1.063 1.00 90.25 91 LEU A N 1
ATOM 708 C CA . LEU A 1 91 ? -0.955 4.978 -2.404 1.00 90.25 91 LEU A CA 1
ATOM 709 C C . LEU A 1 91 ? -2.025 4.511 -3.391 1.00 90.25 91 LEU A C 1
ATOM 711 O O . LEU A 1 91 ? -2.277 3.318 -3.544 1.00 90.25 91 LEU A O 1
ATOM 715 N N . GLY A 1 92 ? -2.663 5.473 -4.062 1.00 89.94 92 GLY A N 1
ATOM 716 C CA . GLY A 1 92 ? -3.577 5.175 -5.164 1.00 89.94 92 GLY A CA 1
ATOM 717 C C . GLY A 1 92 ? -2.797 4.813 -6.424 1.00 89.94 92 GLY A C 1
ATOM 718 O O . GLY A 1 92 ? -2.004 5.637 -6.906 1.00 89.94 92 GLY A O 1
ATOM 719 N N . LEU A 1 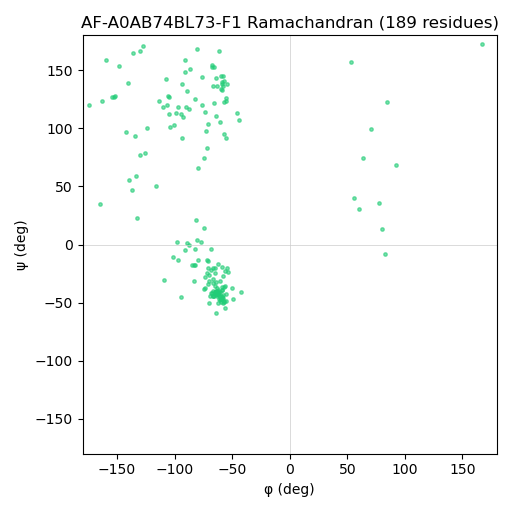93 ? -3.020 3.602 -6.932 1.00 89.81 93 LEU A N 1
ATOM 720 C CA . LEU A 1 93 ? -2.364 3.072 -8.120 1.00 89.81 93 LEU A CA 1
ATOM 721 C C . LEU A 1 93 ? -3.121 3.469 -9.388 1.00 89.81 93 LEU A C 1
ATOM 723 O O . LEU A 1 93 ? -4.328 3.689 -9.401 1.00 89.81 93 LEU A O 1
ATOM 727 N N . SER A 1 94 ? -2.376 3.592 -10.475 1.00 90.06 94 SER A N 1
ATOM 728 C CA . SER A 1 94 ? -2.880 3.903 -11.805 1.00 90.06 94 SER A CA 1
ATOM 729 C C . SER A 1 94 ? -2.212 3.000 -12.831 1.00 90.06 94 SER A C 1
ATOM 731 O O . SER A 1 94 ? -1.145 2.449 -12.576 1.00 90.06 94 SER A O 1
ATOM 733 N N . ALA A 1 95 ? -2.773 2.927 -14.039 1.00 89.12 95 ALA A N 1
ATOM 734 C CA . ALA A 1 95 ? -2.176 2.156 -15.132 1.00 89.12 95 ALA A CA 1
ATOM 735 C C . ALA A 1 95 ? -0.729 2.573 -15.459 1.00 89.12 95 ALA A C 1
ATOM 737 O O . ALA A 1 95 ? 0.031 1.791 -16.010 1.00 89.12 95 ALA A O 1
ATOM 738 N N . ARG A 1 96 ? -0.316 3.802 -15.116 1.00 87.06 96 ARG A N 1
ATOM 739 C CA . ARG A 1 96 ? 1.068 4.257 -15.319 1.00 87.06 96 ARG A CA 1
ATOM 740 C C . ARG A 1 96 ? 2.048 3.605 -14.349 1.00 87.06 96 ARG A C 1
ATOM 742 O O . ARG A 1 96 ? 3.235 3.549 -14.648 1.00 87.06 96 ARG A O 1
ATOM 749 N N . ASP A 1 97 ? 1.561 3.153 -13.200 1.00 88.56 97 ASP A N 1
ATOM 750 C CA . ASP A 1 97 ? 2.367 2.519 -12.160 1.00 88.56 97 ASP A CA 1
ATOM 751 C C . ASP A 1 97 ? 2.647 1.039 -12.490 1.00 88.56 97 ASP A C 1
ATOM 753 O O . ASP A 1 97 ? 3.327 0.359 -11.733 1.00 88.56 97 ASP A O 1
ATOM 757 N N . SER A 1 98 ? 2.215 0.551 -13.662 1.00 86.25 98 SER A N 1
ATOM 758 C CA . SER A 1 98 ? 2.760 -0.674 -14.256 1.00 86.25 98 SER A CA 1
ATOM 759 C C . SER A 1 98 ? 4.230 -0.518 -14.676 1.00 86.25 98 SER A C 1
ATOM 761 O O . SER A 1 98 ? 4.923 -1.515 -14.862 1.00 86.25 98 SER A O 1
ATOM 763 N N . ASP A 1 99 ? 4.724 0.718 -14.858 1.00 87.38 99 ASP A N 1
ATOM 764 C CA . ASP A 1 99 ? 6.162 0.969 -14.967 1.00 87.38 99 ASP A CA 1
ATOM 765 C C . ASP A 1 99 ? 6.810 0.837 -13.585 1.00 87.38 99 ASP A C 1
ATOM 767 O O . ASP A 1 99 ? 6.588 1.652 -12.686 1.00 87.38 99 ASP A O 1
ATOM 771 N N . SER A 1 100 ? 7.665 -0.173 -13.454 1.00 86.62 100 SER A N 1
ATOM 772 C CA . SER A 1 100 ? 8.365 -0.538 -12.225 1.00 86.62 100 SER A CA 1
ATOM 773 C C . SER A 1 100 ? 9.047 0.642 -11.539 1.00 86.62 100 SER A C 1
ATOM 775 O O . SER A 1 100 ? 8.909 0.821 -10.333 1.00 86.62 100 SER A O 1
ATOM 777 N N . GLY A 1 101 ? 9.779 1.466 -12.294 1.00 87.12 101 GLY A N 1
ATOM 778 C CA . GLY A 1 101 ? 10.516 2.587 -11.713 1.00 87.12 101 GLY A CA 1
ATOM 779 C C . GLY A 1 101 ? 9.587 3.670 -11.172 1.00 87.12 101 GLY A C 1
ATOM 780 O O . GLY A 1 101 ? 9.810 4.153 -10.067 1.00 87.12 101 GLY A O 1
ATOM 781 N N . ARG A 1 102 ? 8.513 4.002 -11.899 1.00 87.69 102 ARG A N 1
ATOM 782 C CA . ARG A 1 102 ? 7.493 4.950 -11.432 1.00 87.69 102 ARG A CA 1
ATOM 783 C C . ARG A 1 102 ? 6.800 4.455 -10.164 1.00 87.69 102 ARG A C 1
ATOM 785 O O . ARG A 1 102 ? 6.611 5.239 -9.234 1.00 87.69 102 ARG A O 1
ATOM 792 N N . PHE A 1 103 ? 6.422 3.178 -10.115 1.00 89.50 103 PHE A N 1
ATOM 793 C CA . PHE A 1 103 ? 5.829 2.594 -8.913 1.00 89.50 103 PHE A CA 1
ATOM 794 C C . PHE A 1 103 ? 6.781 2.691 -7.718 1.00 89.50 103 PHE A C 1
ATOM 796 O O . PHE A 1 103 ? 6.380 3.186 -6.666 1.00 89.50 103 PHE A O 1
ATOM 803 N N . LEU A 1 104 ? 8.043 2.288 -7.891 1.00 89.50 104 LEU A N 1
ATOM 804 C CA . LEU A 1 104 ? 9.053 2.315 -6.829 1.00 89.50 104 LEU A CA 1
ATOM 805 C C . LEU A 1 104 ? 9.359 3.739 -6.356 1.00 89.50 104 LEU A C 1
ATOM 807 O O . LEU A 1 104 ? 9.460 3.963 -5.154 1.00 89.50 104 LEU A O 1
ATOM 811 N N . GLU A 1 105 ? 9.439 4.711 -7.268 1.00 90.19 105 GLU A N 1
ATOM 812 C CA . GLU A 1 105 ? 9.620 6.127 -6.925 1.00 90.19 105 GLU A CA 1
ATOM 813 C C . GLU A 1 105 ? 8.479 6.618 -6.031 1.00 90.19 105 GLU A C 1
ATOM 815 O O . GLU A 1 105 ? 8.705 7.253 -5.001 1.00 90.19 105 GLU A O 1
ATOM 820 N N . ARG A 1 106 ? 7.237 6.273 -6.380 1.00 91.56 106 ARG A N 1
ATOM 821 C CA . ARG A 1 106 ? 6.073 6.655 -5.582 1.00 91.56 106 ARG A CA 1
ATOM 822 C C . ARG A 1 106 ? 6.013 5.925 -4.251 1.00 91.56 106 ARG A C 1
ATOM 824 O O . ARG A 1 106 ? 5.748 6.565 -3.240 1.00 91.56 106 ARG A O 1
ATOM 831 N N . LEU A 1 107 ? 6.259 4.618 -4.239 1.00 91.06 107 LEU A N 1
ATOM 832 C CA . LEU A 1 107 ? 6.286 3.820 -3.017 1.00 91.06 107 LEU A CA 1
ATOM 833 C C . LEU A 1 107 ? 7.326 4.378 -2.041 1.00 91.06 107 LEU A C 1
ATOM 835 O O . LEU A 1 107 ? 7.006 4.664 -0.886 1.00 91.06 107 LEU A O 1
ATOM 839 N N . LEU A 1 108 ? 8.547 4.609 -2.517 1.00 91.31 108 LEU A N 1
ATOM 840 C CA . LEU A 1 108 ? 9.615 5.169 -1.703 1.00 91.31 108 LEU A CA 1
ATOM 841 C C . LEU A 1 108 ? 9.278 6.588 -1.236 1.00 91.31 108 LEU A C 1
ATOM 843 O O . LEU A 1 108 ? 9.434 6.892 -0.058 1.00 91.31 108 LEU A O 1
ATOM 847 N N . GLY A 1 109 ? 8.714 7.421 -2.115 1.00 92.44 109 GLY A N 1
ATOM 848 C CA . GLY A 1 109 ? 8.230 8.755 -1.762 1.00 92.44 109 GLY A CA 1
ATOM 849 C C . GLY A 1 109 ? 7.151 8.751 -0.669 1.00 92.44 109 GLY A C 1
ATOM 850 O O . GLY A 1 109 ? 7.167 9.627 0.194 1.00 92.44 109 GLY A O 1
ATOM 851 N N . SER A 1 110 ? 6.244 7.762 -0.640 1.00 91.31 110 SER A N 1
ATOM 852 C CA . SER A 1 110 ? 5.303 7.596 0.485 1.00 91.31 110 SER A CA 1
ATOM 853 C C . SER A 1 110 ? 6.001 7.213 1.783 1.00 91.31 110 SER A C 1
ATOM 855 O O . SER A 1 110 ? 5.674 7.753 2.835 1.00 91.31 110 SER A O 1
ATOM 857 N N . LEU A 1 111 ? 6.939 6.268 1.724 1.00 90.69 111 LEU A N 1
ATOM 858 C CA . LEU A 1 111 ? 7.600 5.735 2.914 1.00 90.69 111 LEU A CA 1
ATOM 859 C C . LEU A 1 111 ? 8.555 6.761 3.539 1.00 90.69 111 LEU A C 1
ATOM 861 O O . LEU A 1 111 ? 8.638 6.857 4.763 1.00 90.69 111 LEU A O 1
ATOM 865 N N . GLN A 1 112 ? 9.199 7.595 2.718 1.00 92.31 112 GLN A N 1
ATOM 866 C CA . GLN A 1 112 ? 10.081 8.676 3.167 1.00 92.31 112 GLN A CA 1
ATOM 867 C C . GLN A 1 112 ? 9.369 9.752 4.003 1.00 92.31 112 GLN A C 1
ATOM 869 O O . GLN A 1 112 ? 10.029 10.484 4.736 1.00 92.31 112 GLN A O 1
ATOM 874 N N . GLN A 1 113 ? 8.031 9.824 3.973 1.00 89.94 113 GLN A N 1
ATOM 875 C CA . GLN A 1 113 ? 7.263 10.695 4.875 1.00 89.94 113 GLN A CA 1
ATOM 876 C C . GLN A 1 113 ? 7.395 10.275 6.349 1.00 89.94 113 GLN A C 1
ATOM 878 O O . GLN A 1 113 ? 7.239 11.105 7.241 1.00 89.94 113 GLN A O 1
ATOM 883 N N . PHE A 1 114 ? 7.697 8.999 6.602 1.00 89.94 114 PHE A N 1
ATOM 884 C CA . PHE A 1 114 ? 7.881 8.428 7.940 1.00 89.94 114 PHE A CA 1
ATOM 885 C C . PHE A 1 114 ? 9.345 8.092 8.220 1.00 89.94 114 PHE A C 1
ATOM 887 O O . PHE A 1 114 ? 9.790 8.194 9.362 1.00 89.94 114 PHE A O 1
ATOM 894 N N . PHE A 1 115 ? 10.100 7.742 7.175 1.00 91.44 115 PHE A N 1
ATOM 895 C CA . PHE A 1 115 ? 11.508 7.356 7.247 1.00 91.44 115 PHE A CA 1
ATOM 896 C C . PHE A 1 115 ? 12.343 8.215 6.285 1.00 91.44 115 PHE A C 1
ATOM 898 O O . PHE A 1 115 ? 12.687 7.752 5.199 1.00 91.44 115 PHE A O 1
ATOM 905 N N . PRO A 1 116 ? 12.678 9.472 6.635 1.00 90.00 116 PRO A N 1
ATOM 906 C CA . PRO A 1 116 ? 13.283 10.417 5.691 1.00 90.00 116 PRO A CA 1
ATOM 907 C C . PRO A 1 116 ? 14.603 9.951 5.064 1.00 90.00 116 PRO A C 1
ATOM 909 O O . PRO A 1 116 ? 14.942 10.378 3.966 1.00 90.00 116 PRO A O 1
ATOM 912 N N . GLN A 1 117 ? 15.353 9.093 5.759 1.00 89.69 117 GLN A N 1
ATOM 913 C CA . GLN A 1 117 ? 16.642 8.575 5.296 1.00 89.69 117 GLN A CA 1
ATOM 914 C C . GLN A 1 117 ? 16.506 7.354 4.377 1.00 89.69 117 GLN A C 1
ATOM 916 O O . GLN A 1 117 ? 17.446 7.069 3.629 1.00 89.69 117 GLN A O 1
ATOM 921 N N . LEU A 1 118 ? 15.342 6.691 4.390 1.00 90.19 118 LEU A N 1
ATOM 922 C CA . LEU A 1 118 ? 15.101 5.431 3.695 1.00 90.19 118 LEU A CA 1
ATOM 923 C C . LEU A 1 118 ? 15.419 5.560 2.207 1.00 90.19 118 LEU A C 1
ATOM 925 O O . LEU A 1 118 ? 14.834 6.395 1.510 1.00 90.19 118 LEU A O 1
ATOM 929 N N . GLY A 1 119 ? 16.313 4.713 1.705 1.00 88.94 119 GLY A N 1
ATOM 930 C CA . GLY A 1 119 ? 16.531 4.535 0.277 1.00 88.94 119 GLY A CA 1
ATOM 931 C C . GLY A 1 119 ? 16.964 5.808 -0.450 1.00 88.94 119 GLY A C 1
ATOM 932 O O . GLY A 1 119 ? 16.644 5.983 -1.621 1.00 88.94 119 GLY A O 1
ATOM 933 N N . THR A 1 120 ? 17.675 6.735 0.198 1.00 89.25 120 THR A N 1
ATOM 934 C CA . THR A 1 120 ? 18.047 8.027 -0.422 1.00 89.25 120 THR A CA 1
ATOM 935 C C . THR A 1 120 ? 18.852 7.850 -1.723 1.00 89.25 120 THR A C 1
ATOM 937 O O . THR A 1 120 ? 18.580 8.493 -2.743 1.00 89.25 120 THR A O 1
ATOM 940 N N . GLN A 1 121 ? 19.820 6.927 -1.724 1.00 85.81 121 GLN A N 1
ATOM 941 C CA . GLN A 1 121 ? 20.577 6.557 -2.930 1.00 85.81 121 GLN A CA 1
ATOM 942 C C . GLN A 1 121 ? 19.668 5.898 -3.972 1.00 85.81 121 GLN A C 1
ATOM 944 O O . GLN A 1 121 ? 19.725 6.204 -5.162 1.00 85.81 121 GLN A O 1
ATOM 949 N N . ALA A 1 122 ? 18.770 5.049 -3.486 1.00 86.12 122 ALA A N 1
ATOM 950 C CA . ALA A 1 122 ? 17.770 4.341 -4.256 1.00 86.12 122 ALA A CA 1
ATOM 951 C C . ALA A 1 122 ? 16.856 5.302 -5.043 1.00 86.12 122 ALA A C 1
ATOM 953 O O . ALA A 1 122 ? 16.718 5.187 -6.260 1.00 86.12 122 ALA A O 1
ATOM 954 N N . MET A 1 123 ? 16.317 6.318 -4.369 1.00 89.38 123 MET A N 1
ATOM 955 C CA . MET A 1 123 ? 15.521 7.389 -4.966 1.00 89.38 123 MET A CA 1
ATOM 956 C C . MET A 1 123 ? 16.301 8.153 -6.042 1.00 89.38 123 MET A C 1
ATOM 958 O O . MET A 1 123 ? 15.748 8.525 -7.076 1.00 89.38 123 MET A O 1
ATOM 962 N N . SER A 1 124 ? 17.593 8.386 -5.814 1.00 87.94 124 SER A N 1
ATOM 963 C CA . SER A 1 124 ? 18.445 9.124 -6.751 1.00 87.94 124 SER A CA 1
ATOM 964 C C . SER A 1 124 ? 18.630 8.348 -8.059 1.00 87.94 124 SER A C 1
ATOM 966 O O . SER A 1 124 ? 18.455 8.911 -9.139 1.00 87.94 124 SER A O 1
ATOM 968 N N . LEU A 1 125 ? 18.879 7.037 -7.969 1.00 85.62 125 LEU A N 1
ATOM 969 C CA . LEU A 1 125 ? 18.967 6.149 -9.132 1.00 85.62 125 LEU A CA 1
ATOM 970 C C . LEU A 1 125 ? 17.646 6.075 -9.906 1.00 85.62 125 LEU A C 1
ATOM 972 O O . LEU A 1 125 ? 17.651 6.167 -11.134 1.00 85.62 125 LEU A O 1
ATOM 976 N N . LEU A 1 126 ? 16.512 5.977 -9.203 1.00 86.69 126 LEU A N 1
ATOM 977 C CA . LEU A 1 126 ? 15.188 5.972 -9.832 1.00 86.69 126 LEU A CA 1
ATOM 978 C C . LEU A 1 126 ? 14.914 7.259 -10.617 1.00 86.69 126 LEU A C 1
ATOM 980 O O . LEU A 1 126 ? 14.404 7.192 -11.733 1.00 86.69 126 LEU A O 1
ATOM 984 N N . LYS A 1 127 ? 15.298 8.421 -10.076 1.00 85.44 127 LYS A N 1
ATOM 985 C CA . LYS A 1 127 ? 15.113 9.723 -10.739 1.00 85.44 127 LYS A CA 1
ATOM 986 C C . LYS A 1 127 ? 16.017 9.924 -11.952 1.00 85.44 127 LYS A C 1
ATOM 988 O O . LYS A 1 127 ? 15.628 10.606 -12.895 1.00 85.44 127 LYS A O 1
ATOM 993 N N . MET A 1 128 ? 17.217 9.344 -11.939 1.00 85.25 128 MET A N 1
ATOM 994 C CA . MET A 1 128 ? 18.159 9.406 -13.065 1.00 85.25 128 MET A CA 1
ATOM 995 C C . MET A 1 128 ? 17.816 8.413 -14.184 1.00 85.25 128 MET A C 1
ATOM 997 O O . MET A 1 128 ? 18.353 8.514 -15.290 1.00 85.25 128 MET A O 1
ATOM 1001 N N . ARG A 1 129 ? 16.925 7.451 -13.917 1.00 79.69 129 ARG A N 1
ATOM 1002 C CA . ARG A 1 129 ? 16.518 6.424 -14.875 1.00 79.69 129 ARG A CA 1
ATOM 1003 C C . ARG A 1 129 ? 15.829 7.043 -16.092 1.00 79.69 129 ARG A C 1
ATOM 1005 O O . ARG A 1 129 ? 14.894 7.836 -15.987 1.00 79.69 129 ARG A O 1
ATOM 1012 N N . GLN A 1 130 ? 16.188 6.547 -17.272 1.00 76.12 130 GLN A N 1
ATOM 1013 C CA . GLN A 1 130 ? 15.387 6.744 -18.477 1.00 76.12 130 GLN A CA 1
ATOM 1014 C C . GLN A 1 130 ? 14.250 5.716 -18.525 1.00 76.12 130 GLN A C 1
ATOM 1016 O O . GLN A 1 130 ? 14.495 4.511 -18.489 1.00 76.12 130 GLN A O 1
ATOM 1021 N N . ARG A 1 131 ? 12.999 6.178 -18.658 1.00 70.56 131 ARG A N 1
ATOM 1022 C CA . ARG A 1 131 ? 11.789 5.322 -18.642 1.00 70.56 131 ARG A CA 1
ATOM 1023 C C . ARG A 1 131 ? 11.813 4.166 -19.652 1.00 70.56 131 ARG A C 1
ATOM 1025 O O . ARG A 1 131 ? 11.131 3.172 -19.447 1.00 70.56 131 ARG A O 1
ATOM 1032 N N . HIS A 1 132 ? 12.597 4.287 -20.721 1.00 67.06 132 HIS A N 1
ATOM 1033 C CA . HIS A 1 132 ? 12.673 3.305 -21.803 1.00 67.06 132 HIS A CA 1
ATOM 1034 C C . HIS A 1 132 ? 13.747 2.226 -21.610 1.00 67.06 132 HIS A C 1
ATOM 1036 O O . HIS A 1 132 ? 13.828 1.315 -22.429 1.00 67.06 132 HIS A O 1
ATOM 1042 N N . GLN A 1 133 ? 14.570 2.301 -20.558 1.00 64.94 133 GLN A N 1
ATOM 1043 C CA . GLN A 1 133 ? 15.591 1.287 -20.299 1.00 64.94 133 GLN A CA 1
ATOM 1044 C C . GLN A 1 133 ? 15.080 0.190 -19.348 1.00 64.94 133 GLN A C 1
ATOM 1046 O O . GLN A 1 133 ? 14.422 0.511 -18.343 1.00 64.94 133 GLN A O 1
ATOM 1051 N N . PRO A 1 134 ? 15.392 -1.093 -19.636 1.00 63.56 134 PRO A N 1
ATOM 1052 C CA . PRO A 1 134 ? 15.176 -2.191 -18.704 1.00 63.56 134 PRO A CA 1
ATOM 1053 C C . PRO A 1 134 ? 15.912 -1.899 -17.399 1.00 63.56 134 PRO A C 1
ATOM 1055 O O . PRO A 1 134 ? 17.117 -1.656 -17.394 1.00 63.56 134 PRO A O 1
ATOM 1058 N N . PHE A 1 135 ? 15.176 -1.887 -16.295 1.00 67.88 135 PHE A N 1
ATOM 1059 C CA . PHE A 1 135 ? 15.732 -1.655 -14.971 1.00 67.88 135 PHE A CA 1
ATOM 1060 C C . PHE A 1 135 ? 15.770 -2.995 -14.242 1.00 67.88 135 PHE A C 1
ATOM 1062 O O . PHE A 1 135 ? 14.717 -3.564 -13.958 1.00 67.88 135 PHE A O 1
ATOM 1069 N N . ALA A 1 136 ? 16.972 -3.510 -13.977 1.00 71.06 136 ALA A N 1
ATOM 1070 C CA . ALA A 1 136 ? 17.175 -4.705 -13.162 1.00 71.06 136 ALA A CA 1
ATOM 1071 C C . ALA A 1 136 ? 16.940 -4.345 -11.687 1.00 71.06 136 ALA A C 1
ATOM 1073 O O . ALA A 1 136 ? 17.870 -4.136 -10.916 1.00 71.06 136 ALA A O 1
ATOM 1074 N N . PHE A 1 137 ? 15.667 -4.180 -11.326 1.00 72.44 137 PHE A N 1
ATOM 1075 C CA . PHE A 1 137 ? 15.255 -3.685 -10.016 1.00 72.44 137 PHE A CA 1
ATOM 1076 C C . PHE A 1 137 ? 15.488 -4.695 -8.892 1.00 72.44 137 PHE A C 1
ATOM 1078 O O . PHE A 1 137 ? 15.381 -4.299 -7.746 1.00 72.44 137 PHE A O 1
ATOM 1085 N N . GLU A 1 138 ? 15.749 -5.970 -9.182 1.00 74.31 138 GLU A N 1
ATOM 1086 C CA . GLU A 1 138 ? 15.678 -7.059 -8.199 1.00 74.31 138 GLU A CA 1
ATOM 1087 C C . GLU A 1 138 ? 16.698 -6.923 -7.061 1.00 74.31 138 GLU A C 1
ATOM 1089 O O . GLU A 1 138 ? 16.290 -6.796 -5.911 1.00 74.31 138 GLU A O 1
ATOM 1094 N N . GLU A 1 139 ? 17.999 -6.871 -7.367 1.00 73.44 139 GLU A N 1
ATOM 1095 C CA . GLU A 1 139 ? 19.054 -6.741 -6.343 1.00 73.44 139 GLU A CA 1
ATOM 1096 C C . GLU A 1 139 ? 18.926 -5.433 -5.554 1.00 73.44 139 GLU A C 1
ATOM 1098 O O . GLU A 1 139 ? 19.105 -5.379 -4.339 1.00 73.44 139 GLU A O 1
ATOM 1103 N N . TRP A 1 140 ? 18.574 -4.362 -6.262 1.00 79.06 140 TRP A N 1
ATOM 1104 C CA . TRP A 1 140 ? 18.356 -3.049 -5.674 1.00 79.06 140 TRP A CA 1
ATOM 1105 C C . TRP A 1 140 ? 17.131 -3.020 -4.750 1.00 79.06 140 TRP A C 1
ATOM 1107 O O . TRP A 1 140 ? 17.159 -2.398 -3.687 1.00 79.06 140 TRP A O 1
ATOM 1117 N N . LEU A 1 141 ? 16.053 -3.693 -5.155 1.00 83.81 141 LEU A N 1
ATOM 1118 C CA . LEU A 1 141 ? 14.805 -3.761 -4.413 1.00 83.81 141 LEU A CA 1
ATOM 1119 C C . LEU A 1 141 ? 15.015 -4.543 -3.124 1.00 83.81 141 LEU A C 1
ATOM 1121 O O . LEU A 1 141 ? 14.542 -4.087 -2.094 1.00 83.81 141 LEU A O 1
ATOM 1125 N N . ASP A 1 142 ? 15.759 -5.647 -3.157 1.00 83.81 142 ASP A N 1
ATOM 1126 C CA . ASP A 1 142 ? 16.055 -6.429 -1.953 1.00 83.81 142 ASP A CA 1
ATOM 1127 C C . ASP A 1 142 ? 16.800 -5.585 -0.907 1.00 83.81 142 ASP A C 1
ATOM 1129 O O . ASP A 1 142 ? 16.381 -5.538 0.247 1.00 83.81 142 ASP A O 1
ATOM 1133 N N . GLY A 1 143 ? 17.806 -4.804 -1.318 1.00 86.12 143 GLY A N 1
ATOM 1134 C CA . GLY A 1 143 ? 18.502 -3.886 -0.409 1.00 86.12 143 GLY A CA 1
ATOM 1135 C C . GLY A 1 143 ? 17.595 -2.797 0.185 1.00 86.12 143 GLY A C 1
ATOM 1136 O O . GLY A 1 143 ? 17.660 -2.521 1.383 1.00 86.12 143 GLY A O 1
ATOM 1137 N N . LEU A 1 144 ? 16.713 -2.198 -0.626 1.00 87.31 144 LEU A N 1
ATOM 1138 C CA . LEU A 1 144 ? 15.737 -1.208 -0.146 1.00 87.31 144 LEU A CA 1
ATOM 1139 C C . LEU A 1 144 ? 14.745 -1.822 0.849 1.00 87.31 144 LEU A C 1
ATOM 1141 O O . LEU A 1 144 ? 14.341 -1.198 1.831 1.00 87.31 144 LEU A O 1
ATOM 1145 N N . LEU A 1 145 ? 14.307 -3.034 0.547 1.00 87.19 145 LEU A N 1
ATOM 1146 C CA . LEU A 1 145 ? 13.373 -3.790 1.349 1.00 87.19 145 LEU A CA 1
ATOM 1147 C C . LEU A 1 145 ? 14.008 -4.164 2.702 1.00 87.19 145 LEU A C 1
ATOM 1149 O O . LEU A 1 145 ? 13.396 -3.920 3.740 1.00 87.19 145 LEU A O 1
ATOM 1153 N N . ASP A 1 146 ? 15.259 -4.618 2.730 1.00 87.31 146 ASP A N 1
ATOM 1154 C CA . ASP A 1 146 ? 16.000 -4.863 3.974 1.00 87.31 146 ASP A CA 1
ATOM 1155 C C . ASP A 1 146 ? 16.177 -3.587 4.816 1.00 87.31 146 ASP A C 1
ATOM 1157 O O . ASP A 1 146 ? 15.977 -3.600 6.035 1.00 87.31 146 ASP A O 1
ATOM 1161 N N . GLU A 1 147 ? 16.480 -2.454 4.178 1.00 89.38 147 GLU A N 1
ATOM 1162 C CA . GLU A 1 147 ? 16.549 -1.151 4.849 1.00 89.38 147 GLU A CA 1
ATOM 1163 C C . GLU A 1 147 ? 15.200 -0.776 5.486 1.00 89.38 147 GLU A C 1
ATOM 1165 O O . GLU A 1 147 ? 15.128 -0.415 6.666 1.00 89.38 147 GLU A O 1
ATOM 1170 N N . LEU A 1 148 ? 14.105 -0.935 4.736 1.00 88.12 148 LEU A N 1
ATOM 1171 C CA . LEU A 1 148 ? 12.747 -0.707 5.229 1.00 88.12 148 LEU A CA 1
ATOM 1172 C C . LEU A 1 148 ? 12.419 -1.610 6.424 1.00 88.12 148 LEU A C 1
ATOM 1174 O O . LEU A 1 148 ? 11.791 -1.152 7.380 1.00 88.12 148 LEU A O 1
ATOM 1178 N N . ALA A 1 149 ? 12.862 -2.868 6.402 1.00 85.94 149 ALA A N 1
ATOM 1179 C CA . ALA A 1 149 ? 12.685 -3.810 7.502 1.00 85.94 149 ALA A CA 1
ATOM 1180 C C . ALA A 1 149 ? 13.247 -3.261 8.817 1.00 85.94 149 ALA A C 1
ATOM 1182 O O . ALA A 1 149 ? 12.555 -3.256 9.836 1.00 85.94 149 ALA A O 1
ATOM 1183 N N . MET A 1 150 ? 14.483 -2.755 8.779 1.00 86.62 150 MET A N 1
ATOM 1184 C CA . MET A 1 150 ? 15.156 -2.191 9.949 1.00 86.62 150 MET A CA 1
ATOM 1185 C C . MET A 1 150 ? 14.417 -0.963 10.487 1.00 86.62 150 MET A C 1
ATOM 1187 O O . MET A 1 150 ? 14.217 -0.840 11.696 1.00 86.62 150 MET A O 1
ATOM 1191 N N . HIS A 1 151 ? 13.953 -0.078 9.601 1.00 86.12 151 HIS A N 1
ATOM 1192 C CA . HIS A 1 151 ? 13.176 1.097 9.998 1.00 86.12 151 HIS A CA 1
ATOM 1193 C C . HIS A 1 151 ? 11.838 0.724 10.647 1.00 86.12 151 HIS A C 1
ATOM 1195 O O . HIS A 1 151 ? 11.473 1.308 11.670 1.00 86.12 151 HIS A O 1
ATOM 1201 N N . LEU A 1 152 ? 11.127 -0.263 10.093 1.00 83.31 152 LEU A N 1
ATOM 1202 C CA . LEU A 1 152 ? 9.841 -0.726 10.619 1.00 83.31 152 LEU A CA 1
ATOM 1203 C C . LEU A 1 152 ? 9.970 -1.391 11.997 1.00 83.31 152 LEU A C 1
ATOM 1205 O O . LEU A 1 152 ? 9.064 -1.246 12.813 1.00 83.31 152 LEU A O 1
ATOM 1209 N N . MET A 1 153 ? 11.081 -2.077 12.286 1.00 79.62 153 MET A N 1
ATOM 1210 C CA . MET A 1 153 ? 11.323 -2.690 13.603 1.00 79.62 153 MET A CA 1
ATOM 1211 C C . MET A 1 153 ? 11.500 -1.660 14.727 1.00 79.62 153 MET A C 1
ATOM 1213 O O . MET A 1 153 ? 11.171 -1.941 15.877 1.00 79.62 153 MET A O 1
ATOM 1217 N N . LEU A 1 154 ? 12.019 -0.475 14.405 1.00 78.56 154 LEU A N 1
ATOM 1218 C CA . LEU A 1 154 ? 12.350 0.572 15.379 1.00 78.56 154 LEU A CA 1
ATOM 1219 C C . LEU A 1 154 ? 11.265 1.650 15.508 1.00 78.56 154 LEU A C 1
ATOM 1221 O O . LEU A 1 154 ? 11.438 2.619 16.248 1.00 78.56 154 LEU A O 1
ATOM 1225 N N . SER A 1 155 ? 10.157 1.498 14.784 1.00 80.19 155 SER A N 1
ATOM 1226 C CA . SER A 1 155 ? 9.168 2.556 14.589 1.00 80.19 155 SER A CA 1
ATOM 1227 C C . SER A 1 155 ? 7.755 2.111 14.946 1.00 80.19 155 SER A C 1
ATOM 1229 O O . SER A 1 155 ? 7.471 0.940 15.196 1.00 80.19 155 SER A O 1
ATOM 1231 N N . LYS A 1 156 ? 6.837 3.079 14.967 1.00 84.75 156 LYS A N 1
ATOM 1232 C CA . LYS A 1 156 ? 5.404 2.798 15.067 1.00 84.75 156 LYS A CA 1
ATOM 1233 C C . LYS A 1 156 ? 4.957 1.899 13.901 1.00 84.75 156 LYS A C 1
ATOM 1235 O O . LYS A 1 156 ? 5.460 2.068 12.789 1.00 84.75 156 LYS A O 1
ATOM 1240 N N . PRO A 1 157 ? 4.003 0.977 14.119 1.00 87.00 157 PRO A N 1
ATOM 1241 C CA . PRO A 1 157 ? 3.479 0.145 13.044 1.00 87.00 157 PRO A CA 1
ATOM 1242 C C . PRO A 1 157 ? 2.854 1.015 11.946 1.00 87.00 157 PRO A C 1
ATOM 1244 O O . PRO A 1 157 ? 2.090 1.936 12.234 1.00 87.00 157 PRO A O 1
ATOM 1247 N N . LEU A 1 158 ? 3.186 0.717 10.690 1.00 87.69 158 LEU A N 1
ATOM 1248 C CA . LEU A 1 158 ? 2.753 1.470 9.514 1.00 87.69 158 LEU A CA 1
ATOM 1249 C C . LEU A 1 158 ? 1.817 0.616 8.651 1.00 87.69 158 LEU A C 1
ATOM 1251 O O . LEU A 1 158 ? 2.201 -0.457 8.190 1.00 87.69 158 LEU A O 1
ATOM 1255 N N . LEU A 1 159 ? 0.608 1.114 8.387 1.00 88.88 159 LEU A N 1
ATOM 1256 C CA . LEU A 1 159 ? -0.315 0.540 7.411 1.00 88.88 159 LEU A CA 1
ATOM 1257 C C . LEU A 1 159 ? -0.139 1.219 6.045 1.00 88.88 159 LEU A C 1
ATOM 1259 O O . LEU A 1 159 ? -0.536 2.369 5.855 1.00 88.88 159 LEU A O 1
ATOM 1263 N N . LEU A 1 160 ? 0.409 0.492 5.075 1.00 89.56 160 LEU A N 1
ATOM 1264 C CA . LEU A 1 160 ? 0.439 0.910 3.674 1.00 89.56 160 LEU A CA 1
ATOM 1265 C C . LEU A 1 160 ? -0.841 0.448 2.966 1.00 89.56 160 LEU A C 1
ATOM 1267 O O . LEU A 1 160 ? -1.077 -0.750 2.820 1.00 89.56 160 LEU A O 1
ATOM 1271 N N . VAL A 1 161 ? -1.652 1.395 2.498 1.00 90.00 161 VAL A N 1
ATOM 1272 C CA . VAL A 1 161 ? -2.848 1.113 1.697 1.00 90.00 161 VAL A CA 1
ATOM 1273 C C . VAL A 1 161 ? -2.514 1.269 0.220 1.00 90.00 161 VAL A C 1
ATOM 1275 O O . VAL A 1 161 ? -2.175 2.362 -0.227 1.00 90.00 161 VAL A O 1
ATOM 1278 N N . LEU A 1 162 ? -2.642 0.180 -0.536 1.00 89.56 162 LEU A N 1
ATOM 1279 C CA . LEU A 1 162 ? -2.535 0.170 -1.993 1.00 89.56 162 LEU A CA 1
ATOM 1280 C C . LEU A 1 162 ? -3.944 0.140 -2.590 1.00 89.56 162 LEU A C 1
ATOM 1282 O O . LEU A 1 162 ? -4.597 -0.904 -2.578 1.00 89.56 162 LEU A O 1
ATOM 1286 N N . ASP A 1 163 ? -4.422 1.281 -3.083 1.00 87.44 163 ASP A N 1
ATOM 1287 C CA . ASP A 1 163 ? -5.743 1.362 -3.715 1.00 87.44 163 ASP A CA 1
ATOM 1288 C C . ASP A 1 163 ? -5.642 1.112 -5.221 1.00 87.44 163 ASP A C 1
ATOM 1290 O O . ASP A 1 163 ? -4.630 1.432 -5.843 1.00 87.44 163 ASP A O 1
ATOM 1294 N N . ASP A 1 164 ? -6.687 0.521 -5.798 1.00 87.19 164 ASP A N 1
ATOM 1295 C CA . ASP A 1 164 ? -6.748 0.126 -7.210 1.00 87.19 164 ASP A CA 1
ATOM 1296 C C . ASP A 1 164 ? -5.607 -0.808 -7.676 1.00 87.19 164 ASP A C 1
ATOM 1298 O O . ASP A 1 164 ? -5.135 -0.728 -8.809 1.00 87.19 164 ASP A O 1
ATOM 1302 N N . TYR A 1 165 ? -5.221 -1.774 -6.829 1.00 85.88 165 TYR A N 1
ATOM 1303 C CA . TYR A 1 165 ? -4.180 -2.793 -7.094 1.00 85.88 165 TYR A CA 1
ATOM 1304 C C . TYR A 1 165 ? -4.211 -3.409 -8.504 1.00 85.88 165 TYR A C 1
ATOM 1306 O O . TYR A 1 165 ? -3.172 -3.594 -9.133 1.00 85.88 165 TYR A O 1
ATOM 1314 N N . HIS A 1 166 ? -5.406 -3.691 -9.026 1.00 84.81 166 HIS A N 1
ATOM 1315 C CA . HIS A 1 166 ? -5.604 -4.273 -10.355 1.00 84.81 166 HIS A CA 1
ATOM 1316 C C . HIS A 1 166 ? -5.020 -3.447 -11.517 1.00 84.81 166 HIS A C 1
ATOM 1318 O O . HIS A 1 166 ? -4.808 -4.001 -12.591 1.00 84.81 166 HIS A O 1
ATOM 1324 N N . LEU A 1 167 ? -4.747 -2.152 -11.325 1.00 87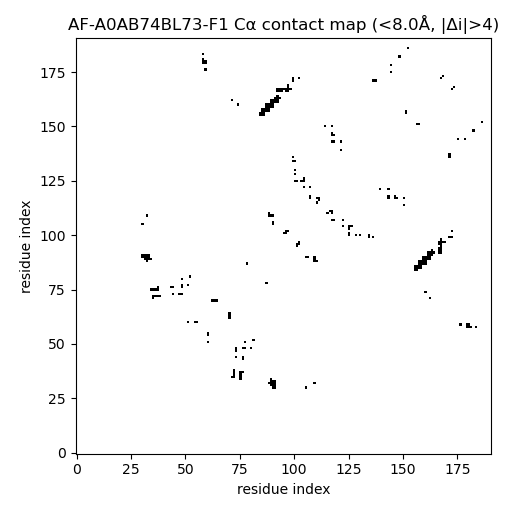.69 167 LEU A N 1
ATOM 1325 C CA . LEU A 1 167 ? -4.216 -1.271 -12.368 1.00 87.69 167 LEU A CA 1
ATOM 1326 C C . LEU A 1 167 ? -2.694 -1.360 -12.551 1.00 87.69 167 LEU A C 1
ATOM 1328 O O . LEU A 1 167 ? -2.200 -0.912 -13.582 1.00 87.69 167 LEU A O 1
ATOM 1332 N N . ALA A 1 168 ? -1.951 -1.903 -11.582 1.00 87.62 168 ALA A N 1
ATOM 1333 C CA . ALA A 1 168 ? -0.482 -1.863 -11.566 1.00 87.62 168 ALA A CA 1
ATOM 1334 C C . ALA A 1 168 ? 0.166 -3.227 -11.266 1.00 87.62 168 ALA A C 1
ATOM 1336 O O . ALA A 1 168 ? 1.298 -3.290 -10.789 1.00 87.62 168 ALA A O 1
ATOM 1337 N N . GLN A 1 169 ? -0.553 -4.325 -11.521 1.00 87.44 169 GLN A N 1
ATOM 1338 C CA . GLN A 1 169 ? -0.046 -5.682 -11.305 1.00 87.44 169 GLN A CA 1
ATOM 1339 C C . GLN A 1 169 ? 1.225 -5.939 -12.117 1.00 87.44 169 GLN A C 1
ATOM 1341 O O . GLN A 1 169 ? 1.317 -5.571 -13.290 1.00 87.44 169 GLN A O 1
ATOM 1346 N N . GLY A 1 170 ? 2.197 -6.599 -11.494 1.00 86.38 170 GLY A N 1
ATOM 1347 C CA . GLY A 1 170 ? 3.453 -6.939 -12.141 1.00 86.38 170 GLY A CA 1
ATOM 1348 C C . GLY A 1 170 ? 4.522 -7.405 -11.153 1.00 86.38 170 GLY A C 1
ATOM 1349 O O . GLY A 1 170 ? 4.349 -7.271 -9.940 1.00 86.38 170 GLY A O 1
ATOM 1350 N N . PRO A 1 171 ? 5.668 -7.891 -11.664 1.00 86.38 171 PRO A N 1
ATOM 1351 C CA . PRO A 1 171 ? 6.672 -8.588 -10.857 1.00 86.38 171 PRO A CA 1
ATOM 1352 C C . PRO A 1 171 ? 7.197 -7.786 -9.661 1.00 86.38 171 PRO A C 1
ATOM 1354 O O . PRO A 1 171 ? 7.461 -8.344 -8.601 1.00 86.38 171 PRO A O 1
ATOM 1357 N N . VAL A 1 172 ? 7.335 -6.468 -9.816 1.00 86.62 172 VAL A N 1
ATOM 1358 C CA . VAL A 1 172 ? 7.869 -5.578 -8.770 1.00 86.62 172 VAL A CA 1
ATOM 1359 C C . VAL A 1 172 ? 6.886 -5.447 -7.624 1.00 86.62 172 VAL A C 1
ATOM 1361 O O . VAL A 1 172 ? 7.251 -5.627 -6.466 1.00 86.62 172 VAL A O 1
ATOM 1364 N N . LEU A 1 173 ? 5.631 -5.146 -7.958 1.00 87.81 173 LEU A N 1
ATOM 1365 C CA . LEU A 1 173 ? 4.569 -5.005 -6.981 1.00 87.81 173 LEU A CA 1
ATOM 1366 C C . LEU A 1 173 ? 4.336 -6.337 -6.257 1.00 87.81 173 LEU A C 1
ATOM 1368 O O . LEU A 1 173 ? 4.215 -6.355 -5.034 1.00 87.81 173 LEU A O 1
ATOM 1372 N N . ASP A 1 174 ? 4.370 -7.450 -6.987 1.00 87.38 174 ASP A N 1
ATOM 1373 C CA . ASP A 1 174 ? 4.220 -8.785 -6.411 1.00 87.38 174 ASP A CA 1
ATOM 1374 C C . ASP A 1 174 ? 5.381 -9.136 -5.472 1.00 87.38 174 ASP A C 1
ATOM 1376 O O . ASP A 1 174 ? 5.146 -9.655 -4.380 1.00 87.38 174 ASP A O 1
ATOM 1380 N N . ARG A 1 175 ? 6.626 -8.789 -5.829 1.00 85.19 175 ARG A N 1
ATOM 1381 C CA . ARG A 1 175 ? 7.789 -8.955 -4.944 1.00 85.19 175 ARG A CA 1
ATOM 1382 C C . ARG A 1 175 ? 7.665 -8.097 -3.681 1.00 85.19 175 ARG A C 1
ATOM 1384 O O . ARG A 1 175 ? 7.919 -8.599 -2.588 1.00 85.19 175 ARG A O 1
ATOM 1391 N N . CYS A 1 176 ? 7.208 -6.847 -3.790 1.00 85.88 176 CYS A N 1
ATOM 1392 C CA . CYS A 1 176 ? 6.920 -6.018 -2.616 1.00 85.88 176 CYS A CA 1
ATOM 1393 C C . CYS A 1 176 ? 5.859 -6.669 -1.713 1.00 85.88 176 CYS A C 1
ATOM 1395 O O . CYS A 1 176 ? 6.050 -6.747 -0.502 1.00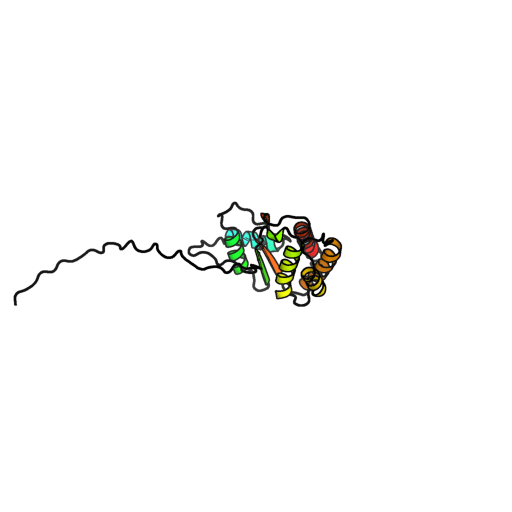 85.88 176 CYS A O 1
ATOM 1397 N N . LEU A 1 177 ? 4.767 -7.194 -2.283 1.00 85.50 177 LEU A N 1
ATOM 1398 C CA . LEU A 1 177 ? 3.733 -7.898 -1.516 1.00 85.50 177 LEU A CA 1
ATOM 1399 C C . LEU A 1 177 ? 4.270 -9.162 -0.830 1.00 85.50 177 LEU A C 1
ATOM 1401 O O . LEU A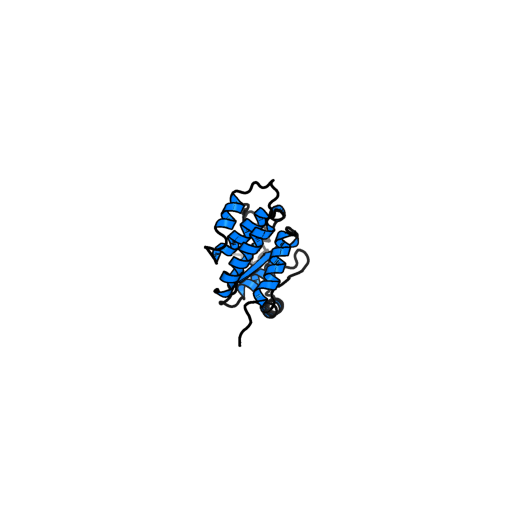 1 177 ? 3.954 -9.410 0.336 1.00 85.50 177 LEU A O 1
ATOM 1405 N N . GLN A 1 178 ? 5.105 -9.942 -1.522 1.00 83.94 178 GLN A N 1
ATOM 1406 C CA . GLN A 1 178 ? 5.776 -11.104 -0.940 1.00 83.94 178 GLN A CA 1
ATOM 1407 C C . GLN A 1 178 ? 6.648 -10.691 0.247 1.00 83.94 178 GLN A C 1
ATOM 1409 O O . GLN A 1 178 ? 6.533 -11.286 1.318 1.00 83.94 178 GLN A O 1
ATOM 1414 N N . PHE A 1 179 ? 7.447 -9.635 0.106 1.00 80.38 179 PHE A N 1
ATOM 1415 C CA . PHE A 1 179 ? 8.259 -9.099 1.193 1.00 80.38 179 PHE A CA 1
ATOM 1416 C C . PHE A 1 179 ? 7.422 -8.632 2.388 1.00 80.38 179 PHE A C 1
ATOM 1418 O O . PHE A 1 179 ? 7.713 -9.021 3.521 1.00 80.38 179 PHE A O 1
ATOM 1425 N N . PHE A 1 180 ? 6.356 -7.856 2.160 1.00 77.38 180 PHE A N 1
ATOM 1426 C CA . PHE A 1 180 ? 5.483 -7.387 3.243 1.00 77.38 180 PHE A CA 1
ATOM 1427 C C . PHE A 1 180 ? 4.843 -8.567 3.982 1.00 77.38 180 PHE A C 1
ATOM 1429 O O . PHE A 1 180 ? 4.686 -8.539 5.203 1.00 77.38 180 PHE A O 1
ATOM 1436 N N . SER A 1 181 ? 4.590 -9.670 3.271 1.00 69.56 181 SER A N 1
ATOM 1437 C CA . SER A 1 181 ? 4.161 -10.919 3.891 1.00 69.56 181 SER A CA 1
ATOM 1438 C C . SER A 1 181 ? 5.260 -11.619 4.714 1.00 69.56 181 SER A C 1
ATOM 1440 O O . SER A 1 181 ? 4.933 -12.361 5.639 1.00 69.56 181 SER A O 1
ATOM 1442 N N . ILE A 1 182 ? 6.553 -11.418 4.424 1.00 55.50 182 ILE A N 1
ATOM 1443 C CA . ILE A 1 182 ? 7.690 -12.132 5.042 1.00 55.50 182 ILE A CA 1
ATOM 1444 C C . ILE A 1 182 ? 8.284 -11.371 6.235 1.00 55.50 182 ILE A C 1
ATOM 1446 O O . ILE A 1 182 ? 8.523 -11.975 7.277 1.00 55.50 182 ILE A O 1
ATOM 1450 N N . ILE A 1 183 ? 8.506 -10.065 6.134 1.00 44.47 183 ILE A N 1
ATOM 1451 C CA . ILE A 1 183 ? 9.345 -9.312 7.089 1.00 44.47 183 ILE A CA 1
ATOM 1452 C C . ILE A 1 183 ? 8.700 -9.073 8.444 1.00 44.47 183 ILE A C 1
ATOM 1454 O O . ILE A 1 183 ? 9.372 -9.122 9.474 1.00 44.47 183 ILE A O 1
ATOM 1458 N N . CYS A 1 184 ? 7.375 -9.005 8.503 1.00 41.06 184 CYS A N 1
ATOM 1459 C CA . CYS A 1 184 ? 6.668 -9.015 9.781 1.00 41.06 184 CYS A CA 1
ATOM 1460 C C . CYS A 1 184 ? 6.761 -10.369 10.524 1.00 41.06 184 CYS A C 1
ATOM 1462 O O . CYS A 1 184 ? 6.284 -10.475 11.648 1.00 41.06 184 CYS A O 1
ATOM 1464 N N . ARG A 1 185 ? 7.378 -11.408 9.935 1.00 31.34 185 ARG A N 1
ATOM 1465 C CA . ARG A 1 185 ? 7.659 -12.702 10.588 1.00 31.34 185 ARG A CA 1
ATOM 1466 C C . ARG A 1 185 ? 8.947 -12.682 11.428 1.00 31.34 185 ARG A C 1
ATOM 1468 O O . ARG A 1 185 ? 9.111 -13.561 12.269 1.00 31.34 185 ARG A O 1
ATOM 1475 N N . LEU A 1 186 ? 9.832 -11.702 11.212 1.00 29.95 186 LEU A N 1
ATOM 1476 C CA . LEU A 1 186 ? 11.123 -11.566 11.906 1.00 29.95 186 LEU A CA 1
ATOM 1477 C C . LEU A 1 186 ? 11.085 -10.597 13.102 1.00 29.95 186 LEU A C 1
ATOM 1479 O O . LEU A 1 186 ? 11.989 -10.627 13.926 1.00 29.95 186 LEU A O 1
ATOM 1483 N N . GLY A 1 187 ? 10.036 -9.780 13.244 1.00 29.73 187 GLY A N 1
ATOM 1484 C CA . GLY A 1 187 ? 9.897 -8.825 14.356 1.00 29.73 187 GLY A CA 1
ATOM 1485 C C . GLY A 1 187 ? 9.202 -9.366 15.613 1.00 29.73 187 GLY A C 1
ATOM 1486 O O . GLY A 1 187 ? 8.964 -8.602 16.540 1.00 29.73 187 GLY A O 1
ATOM 1487 N N . TRP A 1 188 ? 8.807 -10.644 15.634 1.00 30.50 188 TRP A N 1
ATOM 1488 C CA . TRP A 1 188 ? 7.999 -11.243 16.707 1.00 30.50 188 TRP A CA 1
ATOM 1489 C C . TRP A 1 188 ? 8.580 -12.589 17.149 1.00 30.50 188 TRP A C 1
ATOM 1491 O O . TRP A 1 188 ? 7.920 -13.619 17.070 1.00 30.50 188 TRP A O 1
ATOM 1501 N N . TRP A 1 189 ? 9.829 -12.584 17.612 1.00 26.11 189 TRP A N 1
ATOM 1502 C CA . TRP A 1 189 ? 10.357 -13.668 18.439 1.00 26.11 189 TRP A CA 1
ATOM 1503 C C . TRP A 1 189 ? 11.264 -13.079 19.510 1.00 26.11 189 TRP A C 1
ATOM 1505 O O . TRP A 1 189 ? 12.429 -12.797 19.247 1.00 26.11 189 TRP A O 1
ATOM 1515 N N . SER A 1 190 ? 10.721 -12.878 20.705 1.00 22.27 190 SER A N 1
ATOM 1516 C CA . SER A 1 190 ? 11.326 -13.310 21.972 1.00 22.27 190 SER A CA 1
ATOM 1517 C C . SER A 1 190 ? 10.333 -13.012 23.094 1.00 22.27 190 SER A C 1
ATOM 1519 O O . SER A 1 190 ? 9.902 -11.871 23.258 1.00 22.27 190 SER A O 1
ATOM 1521 N N . TRP A 1 191 ? 9.931 -14.076 23.791 1.00 34.12 191 TRP A N 1
ATOM 1522 C CA . TRP A 1 191 ? 9.467 -14.000 25.174 1.00 34.12 191 TRP A CA 1
ATOM 1523 C C . TRP A 1 191 ? 10.634 -13.591 26.073 1.00 34.12 191 TRP A C 1
ATOM 1525 O O . TRP A 1 191 ? 11.779 -13.956 25.716 1.00 34.12 191 TRP A O 1
#

Sequence (191 aa):
MPQQRFSHEPAMTDLSRMQGFADSAIPALEGRFFRPPLPEGYVPRSRLCQRLEDGLSGRLLLVCAPAGFGKSSLAVEFCQGLPDKWQNVWLGLSARDSDSGRFLERLLGSLQQFFPQLGTQAMSLLKMRQRHQPFAFEEWLDGLLDELAMHLMLSKPLLLVLDDYHLAQGPVLDRCLQFFSIICRLGWWSW

Nearest PDB structures (foldseek):
  8bob-assembly1_D  TM=8.188E-01  e=1.076E-04  Escherichia coli
  7otc-assembly1_w  TM=2.793E-01  e=9.160E+00  Escherichia coli BL21(DE3)

Organism: NCBI:txid360921